Protein AF-A0A940AD43-F1 (afdb_monomer_lite)

Structure (mmCIF, N/CA/C/O backbone):
data_AF-A0A940AD43-F1
#
_entry.id   AF-A0A940AD43-F1
#
loop_
_atom_site.group_PDB
_atom_site.id
_atom_site.type_symbol
_atom_site.label_atom_id
_atom_site.label_alt_id
_atom_site.label_comp_id
_atom_site.label_asym_id
_atom_site.label_entity_id
_atom_site.label_seq_id
_atom_site.pdbx_PDB_ins_code
_atom_site.Cartn_x
_atom_site.Cartn_y
_atom_site.Cartn_z
_atom_site.occupancy
_atom_site.B_iso_or_equiv
_atom_site.auth_seq_id
_atom_site.auth_comp_id
_atom_site.auth_asym_id
_atom_site.auth_atom_id
_atom_site.pdbx_PDB_model_num
ATOM 1 N N . MET A 1 1 ? 7.528 4.571 17.368 1.00 73.56 1 MET A N 1
ATOM 2 C CA . MET A 1 1 ? 7.516 3.294 16.608 1.00 73.56 1 MET A CA 1
ATOM 3 C C . MET A 1 1 ? 6.585 3.344 15.401 1.00 73.56 1 MET A C 1
ATOM 5 O O . MET A 1 1 ? 7.136 3.341 14.318 1.00 73.56 1 MET A O 1
ATOM 9 N N . ILE A 1 2 ? 5.255 3.441 15.562 1.00 86.56 2 ILE A N 1
ATOM 10 C CA . ILE A 1 2 ? 4.246 3.510 14.475 1.00 86.56 2 ILE A CA 1
ATOM 11 C C . ILE A 1 2 ? 4.638 4.553 13.416 1.00 86.56 2 ILE A C 1
ATOM 13 O O . ILE A 1 2 ? 5.046 4.176 12.325 1.00 86.56 2 ILE A O 1
ATOM 17 N N . LYS A 1 3 ? 4.721 5.842 13.795 1.00 87.19 3 LYS A N 1
ATOM 18 C CA . LYS A 1 3 ? 5.155 6.923 12.881 1.00 87.19 3 LYS A CA 1
ATOM 19 C C . LYS A 1 3 ? 6.491 6.653 12.187 1.00 87.19 3 LYS A C 1
ATOM 21 O O . LYS A 1 3 ? 6.628 6.914 11.006 1.00 87.19 3 LYS A O 1
ATOM 26 N N . ARG A 1 4 ? 7.480 6.116 12.911 1.00 85.94 4 ARG A N 1
ATOM 27 C CA . ARG A 1 4 ? 8.811 5.838 12.345 1.00 85.94 4 ARG A CA 1
ATOM 28 C C . ARG A 1 4 ? 8.758 4.725 11.299 1.00 85.94 4 ARG A C 1
ATOM 30 O O . ARG A 1 4 ? 9.436 4.836 10.289 1.00 85.94 4 ARG A O 1
ATOM 37 N N . LYS A 1 5 ? 7.997 3.657 11.554 1.00 88.50 5 LYS A N 1
ATOM 38 C CA . LYS A 1 5 ? 7.811 2.563 10.592 1.00 88.50 5 LYS A CA 1
ATOM 39 C C . LYS A 1 5 ? 7.073 3.069 9.350 1.00 88.50 5 LYS A C 1
ATOM 41 O O . LYS A 1 5 ? 7.571 2.852 8.254 1.00 88.50 5 LYS A O 1
ATOM 46 N N . ALA A 1 6 ? 5.996 3.834 9.535 1.00 91.50 6 ALA A N 1
ATOM 47 C CA . ALA A 1 6 ? 5.274 4.472 8.437 1.00 91.50 6 ALA A CA 1
ATOM 48 C C . ALA A 1 6 ? 6.180 5.388 7.597 1.00 91.50 6 ALA A C 1
ATOM 50 O O . ALA A 1 6 ? 6.260 5.224 6.392 1.00 91.50 6 ALA A O 1
ATOM 51 N N . GLN A 1 7 ? 6.973 6.257 8.230 1.00 92.56 7 GLN A N 1
ATOM 52 C CA . GLN A 1 7 ? 7.934 7.127 7.534 1.00 92.56 7 GLN A CA 1
ATOM 53 C C . GLN A 1 7 ? 9.010 6.360 6.754 1.00 92.56 7 GLN A C 1
ATOM 55 O O . GLN A 1 7 ? 9.526 6.862 5.760 1.00 92.56 7 GLN A O 1
ATOM 60 N N . ILE A 1 8 ? 9.415 5.175 7.222 1.00 92.44 8 ILE A N 1
ATOM 61 C CA . ILE A 1 8 ? 10.354 4.327 6.477 1.00 92.44 8 ILE A CA 1
ATOM 62 C C . ILE A 1 8 ? 9.661 3.760 5.237 1.00 92.44 8 ILE A C 1
ATOM 64 O O . ILE A 1 8 ? 10.235 3.838 4.156 1.00 92.44 8 ILE A O 1
ATOM 68 N N . LEU A 1 9 ? 8.441 3.236 5.381 1.00 94.00 9 LEU A N 1
ATOM 69 C CA . LEU A 1 9 ? 7.659 2.707 4.259 1.00 94.00 9 LEU A CA 1
ATOM 70 C C . LEU A 1 9 ? 7.365 3.791 3.219 1.00 94.00 9 LEU A C 1
ATOM 72 O O . LEU A 1 9 ? 7.648 3.590 2.047 1.00 94.00 9 LEU A O 1
ATOM 76 N N . GLU A 1 10 ? 6.906 4.963 3.652 1.00 94.62 10 GLU A N 1
ATOM 77 C CA . GLU A 1 10 ? 6.679 6.130 2.796 1.00 94.62 10 GLU A CA 1
ATOM 78 C C . GLU A 1 10 ? 7.936 6.486 1.990 1.00 94.62 10 GLU A C 1
ATOM 80 O O . GLU A 1 10 ? 7.880 6.642 0.773 1.00 94.62 10 GLU A O 1
ATOM 85 N N . LYS A 1 11 ? 9.104 6.543 2.646 1.00 92.19 11 LYS A N 1
ATOM 86 C CA . LYS A 1 11 ? 10.374 6.795 1.954 1.00 92.19 11 LYS A CA 1
ATOM 87 C C . LYS A 1 11 ? 10.706 5.715 0.933 1.00 92.19 11 LYS A C 1
ATOM 89 O O . LYS A 1 11 ? 11.146 6.066 -0.153 1.00 92.19 11 LYS A O 1
ATOM 94 N N . LEU A 1 12 ? 10.513 4.438 1.263 1.00 90.44 12 LEU A N 1
ATOM 95 C CA . LEU A 1 12 ? 10.770 3.336 0.332 1.00 90.44 12 LEU A CA 1
ATOM 96 C C . LEU A 1 12 ? 9.865 3.432 -0.902 1.00 90.44 12 LEU A C 1
ATOM 98 O O . LEU A 1 12 ? 10.364 3.373 -2.024 1.00 90.44 12 LEU A O 1
ATOM 102 N N . ILE A 1 13 ? 8.567 3.663 -0.691 1.00 92.94 13 ILE A N 1
ATOM 103 C CA . ILE A 1 13 ? 7.567 3.810 -1.755 1.00 92.94 13 ILE A CA 1
ATOM 104 C C . ILE A 1 13 ? 7.919 4.984 -2.680 1.00 92.94 13 ILE A C 1
ATOM 106 O O . ILE A 1 13 ? 7.857 4.850 -3.900 1.00 92.94 13 ILE A O 1
ATOM 110 N N . CYS A 1 14 ? 8.321 6.124 -2.111 1.00 89.56 14 CYS A N 1
ATOM 111 C CA . CYS A 1 14 ? 8.630 7.332 -2.878 1.00 89.56 14 CYS A CA 1
ATOM 112 C C . CYS A 1 14 ? 10.014 7.310 -3.546 1.00 89.56 14 CYS A C 1
ATOM 114 O O . CYS A 1 14 ? 10.208 7.983 -4.555 1.00 89.56 14 CYS A O 1
ATOM 116 N N . GLN A 1 15 ? 10.999 6.599 -2.988 1.00 86.19 15 GLN A N 1
ATOM 117 C CA . GLN A 1 15 ? 12.367 6.592 -3.523 1.00 86.19 15 GLN A CA 1
ATOM 118 C C . GLN A 1 15 ? 12.578 5.572 -4.637 1.00 86.19 15 GLN A C 1
ATOM 120 O O . GLN A 1 15 ? 13.410 5.809 -5.511 1.00 86.19 15 GLN A O 1
ATOM 125 N N . TYR A 1 16 ? 11.848 4.457 -4.623 1.00 81.12 16 TYR A N 1
ATOM 126 C CA . TYR A 1 16 ? 12.078 3.375 -5.575 1.00 81.12 16 TYR A CA 1
ATOM 127 C C . TYR A 1 16 ? 11.944 3.768 -7.052 1.00 81.12 16 TYR A C 1
ATOM 129 O O . TYR A 1 16 ? 12.839 3.392 -7.802 1.00 81.12 16 TYR A O 1
ATOM 137 N N . PRO A 1 17 ? 10.939 4.551 -7.498 1.00 78.12 17 PRO A N 1
ATOM 138 C CA . PRO A 1 17 ? 10.816 4.897 -8.918 1.00 78.12 17 PRO A CA 1
ATOM 139 C C . PRO A 1 17 ? 12.062 5.591 -9.448 1.00 78.12 17 PRO A C 1
ATOM 141 O O . PRO A 1 17 ? 12.588 5.225 -10.490 1.00 78.12 17 PRO A O 1
ATOM 144 N N . LYS A 1 18 ? 12.599 6.521 -8.655 1.00 82.00 18 LYS A N 1
ATOM 145 C CA . LYS A 1 18 ? 13.831 7.219 -8.992 1.00 82.00 18 LYS A CA 1
ATOM 146 C C . LYS A 1 18 ? 15.036 6.277 -9.020 1.00 82.00 18 LYS A C 1
ATOM 148 O O . LYS A 1 18 ? 15.863 6.384 -9.911 1.00 82.00 18 LYS A O 1
ATOM 153 N N . LEU A 1 19 ? 15.141 5.359 -8.058 1.00 82.75 19 LEU A N 1
ATOM 154 C CA . LEU A 1 19 ? 16.232 4.381 -8.031 1.00 82.75 19 LEU A CA 1
ATOM 155 C C . LEU A 1 19 ? 16.176 3.424 -9.227 1.00 82.75 19 LEU A C 1
ATOM 157 O O . LEU A 1 19 ? 17.222 3.091 -9.773 1.00 82.75 19 LEU A O 1
ATOM 161 N N . LEU A 1 20 ? 14.976 3.002 -9.631 1.00 81.69 20 LEU A N 1
ATOM 162 C CA . LEU A 1 20 ? 14.765 2.159 -10.804 1.00 81.69 20 LEU A CA 1
ATOM 163 C C . LEU A 1 20 ? 15.125 2.911 -12.092 1.00 81.69 20 LEU A C 1
ATOM 165 O O . LEU A 1 20 ? 15.851 2.374 -12.921 1.00 81.69 20 LEU A O 1
ATOM 169 N N . GLU A 1 21 ? 14.682 4.163 -12.231 1.00 82.31 21 GLU A N 1
ATOM 170 C CA . GLU A 1 21 ? 15.038 5.029 -13.363 1.00 82.31 21 GLU A CA 1
ATOM 171 C C . GLU A 1 21 ? 16.553 5.264 -13.454 1.00 82.31 21 GLU A C 1
ATOM 173 O O . GLU A 1 21 ? 17.141 5.102 -14.526 1.00 82.31 21 GLU A O 1
ATOM 178 N N . ASP A 1 22 ? 17.193 5.613 -12.333 1.00 85.81 22 ASP A N 1
ATOM 179 C CA . ASP A 1 22 ? 18.638 5.845 -12.263 1.00 85.81 22 ASP A CA 1
ATOM 180 C C . ASP A 1 22 ? 19.410 4.558 -12.622 1.00 85.81 22 ASP A C 1
ATOM 182 O O . ASP A 1 22 ? 20.332 4.594 -13.438 1.00 85.81 22 ASP A O 1
ATOM 186 N N . TRP A 1 23 ? 18.991 3.406 -12.085 1.00 84.69 23 TRP A N 1
ATOM 187 C CA . TRP A 1 23 ? 19.602 2.110 -12.390 1.00 84.69 23 TRP A CA 1
ATOM 188 C C . TRP A 1 23 ? 19.440 1.714 -13.859 1.00 84.69 23 TRP A C 1
ATOM 190 O O . TRP A 1 23 ? 20.423 1.330 -14.493 1.00 84.69 23 TRP A O 1
ATOM 200 N N . ASN A 1 24 ? 18.237 1.861 -14.423 1.00 84.25 24 ASN A N 1
ATOM 201 C CA . ASN A 1 24 ? 17.981 1.583 -15.834 1.00 84.25 24 ASN A CA 1
ATOM 202 C C . ASN A 1 24 ? 18.872 2.456 -16.718 1.00 84.25 24 ASN A C 1
ATOM 204 O O . ASN A 1 24 ? 19.526 1.955 -17.629 1.00 84.25 24 ASN A O 1
ATOM 208 N N . LYS A 1 25 ? 18.959 3.756 -16.428 1.00 86.75 25 LYS A N 1
ATOM 209 C CA . LYS A 1 25 ? 19.801 4.683 -17.187 1.00 86.75 25 LYS A CA 1
ATOM 210 C C . LYS A 1 25 ? 21.275 4.274 -17.172 1.00 86.75 25 LYS A C 1
ATOM 212 O O . LYS A 1 25 ? 21.913 4.277 -18.228 1.00 86.75 25 LYS A O 1
ATOM 217 N N . ASP A 1 26 ? 21.805 3.925 -16.003 1.00 88.88 26 ASP A N 1
ATOM 218 C CA . ASP A 1 26 ? 23.193 3.487 -15.860 1.00 88.88 26 ASP A CA 1
ATOM 219 C C . ASP A 1 26 ? 23.439 2.160 -16.592 1.00 88.88 26 ASP A C 1
ATOM 221 O O . ASP A 1 26 ? 24.446 2.017 -17.290 1.00 88.88 26 ASP A O 1
ATOM 225 N N . LEU A 1 27 ? 22.495 1.219 -16.507 1.00 88.44 27 LEU A N 1
ATOM 226 C CA . LEU A 1 27 ? 22.554 -0.062 -17.207 1.00 88.44 27 LEU A CA 1
ATOM 227 C C . LEU A 1 27 ? 22.532 0.123 -18.730 1.00 88.44 27 LEU A C 1
ATOM 229 O O . LEU A 1 27 ? 23.407 -0.392 -19.420 1.00 88.44 27 LEU A O 1
ATOM 233 N N . PHE A 1 28 ? 21.600 0.914 -19.269 1.00 89.25 28 PHE A N 1
ATOM 234 C CA . PHE A 1 28 ? 21.537 1.206 -20.705 1.00 89.25 28 PHE A CA 1
ATOM 235 C C . PHE A 1 28 ? 22.819 1.877 -21.214 1.00 89.25 28 PHE A C 1
ATOM 237 O O . PHE A 1 28 ? 23.289 1.559 -22.309 1.00 89.25 28 PHE A O 1
ATOM 244 N N . ALA A 1 29 ? 23.421 2.773 -20.425 1.00 91.31 29 ALA A N 1
ATOM 245 C CA . ALA A 1 29 ? 24.701 3.386 -20.773 1.00 91.31 29 ALA A CA 1
ATOM 246 C C . ALA A 1 29 ? 25.846 2.359 -20.815 1.00 91.31 29 ALA A C 1
ATOM 248 O O . ALA A 1 29 ? 26.682 2.412 -21.720 1.00 91.31 29 ALA A O 1
ATOM 249 N N . GLN A 1 30 ? 25.876 1.411 -19.874 1.00 92.19 30 GLN A N 1
ATOM 250 C CA . GLN A 1 30 ? 26.858 0.322 -19.854 1.00 92.19 30 GLN A CA 1
ATOM 251 C C . GLN A 1 30 ? 26.687 -0.611 -21.056 1.00 92.19 30 GLN A C 1
ATOM 253 O O . GLN A 1 30 ? 27.639 -0.792 -21.812 1.00 92.19 30 GLN A O 1
ATOM 258 N N . LEU A 1 31 ? 25.470 -1.109 -21.297 1.00 91.62 31 LEU A N 1
ATOM 259 C CA . LEU A 1 31 ? 25.174 -2.006 -22.420 1.00 91.62 31 LEU A CA 1
ATOM 260 C C . LEU A 1 31 ? 25.505 -1.364 -23.771 1.00 91.62 31 LEU A C 1
ATOM 262 O O . LEU A 1 31 ? 26.013 -2.031 -24.670 1.00 91.62 31 LEU A O 1
ATOM 266 N N . LYS A 1 32 ? 25.269 -0.054 -23.913 1.00 92.00 32 LYS A N 1
ATOM 267 C CA . LYS A 1 32 ? 25.644 0.687 -25.120 1.00 92.00 32 LYS A CA 1
ATOM 268 C C . LYS A 1 32 ? 27.160 0.764 -25.302 1.00 92.00 32 LYS A C 1
ATOM 270 O O . LYS A 1 32 ? 27.651 0.564 -26.407 1.00 92.00 32 LYS A O 1
ATOM 275 N N . ASN A 1 33 ? 27.905 1.045 -24.235 1.00 93.06 33 ASN A N 1
ATOM 276 C CA . ASN A 1 33 ? 29.366 1.088 -24.301 1.00 93.06 33 ASN A CA 1
ATOM 277 C C . ASN A 1 33 ? 29.964 -0.283 -24.642 1.00 93.06 33 ASN A C 1
ATOM 279 O O . ASN A 1 33 ? 30.914 -0.345 -25.418 1.00 93.06 33 ASN A O 1
ATOM 283 N N . GLU A 1 34 ? 29.401 -1.367 -24.106 1.00 92.06 34 GLU A N 1
ATOM 284 C CA . GLU A 1 34 ? 29.791 -2.732 -24.473 1.00 92.06 34 GLU A CA 1
ATOM 285 C C . GLU A 1 34 ? 29.530 -3.010 -25.955 1.00 92.06 34 GLU A C 1
ATOM 287 O O . GLU A 1 34 ? 30.429 -3.470 -26.654 1.00 92.06 34 GLU A O 1
ATOM 292 N N . ALA A 1 35 ? 28.344 -2.658 -26.464 1.00 92.69 35 ALA A N 1
ATOM 293 C CA . ALA A 1 35 ? 28.012 -2.838 -27.876 1.00 92.69 35 ALA A CA 1
ATOM 294 C C . ALA A 1 35 ? 28.976 -2.076 -28.805 1.00 92.69 35 ALA A C 1
ATOM 296 O O . ALA A 1 35 ? 29.456 -2.646 -29.782 1.00 92.69 35 ALA A O 1
ATOM 297 N N . ILE A 1 36 ? 29.333 -0.828 -28.469 1.00 93.31 36 ILE A N 1
ATOM 298 C CA . ILE A 1 36 ? 30.323 -0.031 -29.219 1.00 93.31 36 ILE A CA 1
ATOM 299 C C . ILE A 1 36 ? 31.691 -0.728 -29.248 1.00 93.31 36 ILE A C 1
ATOM 301 O O . ILE A 1 36 ? 32.368 -0.734 -30.279 1.00 93.31 36 ILE A O 1
ATOM 305 N N . GLN A 1 37 ? 32.120 -1.292 -28.115 1.00 92.88 37 GLN A N 1
ATOM 306 C CA . GLN A 1 37 ? 33.407 -1.983 -28.007 1.00 92.88 37 GLN A CA 1
ATOM 307 C C . GLN A 1 37 ? 33.424 -3.287 -28.809 1.00 92.88 37 GLN A C 1
ATOM 309 O O . GLN A 1 37 ? 34.396 -3.555 -29.514 1.00 92.88 37 GLN A O 1
ATOM 314 N N . GLU A 1 38 ? 32.356 -4.079 -28.728 1.00 92.12 38 GLU A N 1
ATOM 315 C CA . GLU A 1 38 ? 32.243 -5.366 -29.419 1.00 92.12 38 GLU A CA 1
ATOM 316 C C . GLU A 1 38 ? 32.105 -5.192 -30.939 1.00 92.12 38 GLU A C 1
ATOM 318 O O . GLU A 1 38 ? 32.697 -5.946 -31.710 1.00 92.12 38 GLU A O 1
ATOM 323 N N . ALA A 1 39 ? 31.400 -4.152 -31.384 1.00 91.88 39 ALA A N 1
ATOM 324 C CA . ALA A 1 39 ? 31.130 -3.916 -32.795 1.00 91.88 39 ALA A CA 1
ATOM 325 C C . ALA A 1 39 ? 32.333 -3.401 -33.604 1.00 91.88 39 ALA A C 1
ATOM 327 O O . ALA A 1 39 ? 32.258 -3.304 -34.828 1.00 91.88 39 ALA A O 1
ATOM 328 N N . CYS A 1 40 ? 33.450 -3.054 -32.951 1.00 89.06 40 CYS A N 1
ATOM 329 C CA . CYS A 1 40 ? 34.694 -2.615 -33.601 1.00 89.06 40 CYS A CA 1
ATOM 330 C C . CYS A 1 40 ? 34.514 -1.480 -34.639 1.00 89.06 40 CYS A C 1
ATOM 332 O O . CYS A 1 40 ? 35.292 -1.371 -35.587 1.00 89.06 40 CYS A O 1
ATOM 334 N N . GLY A 1 41 ? 33.508 -0.617 -34.451 1.00 87.50 41 GLY A N 1
ATOM 335 C CA . GLY A 1 41 ? 33.192 0.506 -35.341 1.00 87.50 41 GLY A CA 1
ATOM 336 C C . GLY A 1 41 ? 32.142 0.223 -36.425 1.00 87.50 41 GLY A C 1
ATOM 337 O O . GLY A 1 41 ? 31.812 1.144 -37.176 1.00 87.50 41 GLY A O 1
ATOM 338 N N . ASP A 1 42 ? 31.598 -0.995 -36.503 1.00 94.56 42 ASP A N 1
ATOM 339 C CA . ASP A 1 42 ? 30.455 -1.323 -37.359 1.00 94.56 42 ASP A CA 1
ATOM 340 C C . ASP A 1 42 ? 29.132 -0.974 -36.656 1.00 94.56 42 ASP A C 1
ATOM 342 O O . ASP A 1 42 ? 28.762 -1.563 -35.643 1.00 94.56 42 ASP A O 1
ATOM 346 N N . LYS A 1 43 ? 28.399 -0.001 -37.198 1.00 91.62 43 LYS A N 1
ATOM 347 C CA . LYS A 1 43 ? 27.155 0.479 -36.580 1.00 91.62 43 LYS A CA 1
ATOM 348 C C . LYS A 1 43 ? 26.010 -0.528 -36.635 1.00 91.62 43 LYS A C 1
ATOM 350 O O . LYS A 1 43 ? 25.197 -0.550 -35.719 1.00 91.62 43 LYS A O 1
ATOM 355 N N . GLU A 1 44 ? 25.924 -1.336 -37.687 1.00 92.25 44 GLU A N 1
ATOM 356 C CA . GLU A 1 44 ? 24.835 -2.310 -37.830 1.00 92.25 44 GLU A CA 1
ATOM 357 C C . GLU A 1 44 ? 25.023 -3.454 -36.825 1.00 92.25 44 GLU A C 1
ATOM 359 O O . GLU A 1 44 ? 24.074 -3.911 -36.183 1.00 92.25 44 GLU A O 1
ATOM 364 N N . VAL A 1 45 ? 26.281 -3.843 -36.603 1.00 91.38 45 VAL A N 1
ATOM 365 C CA . VAL A 1 45 ? 26.657 -4.807 -35.565 1.00 91.38 45 VAL A CA 1
ATOM 366 C C . VAL A 1 45 ? 26.436 -4.230 -34.160 1.00 91.38 45 VAL A C 1
ATOM 368 O O . VAL A 1 45 ? 25.888 -4.931 -33.310 1.00 91.38 45 VAL A O 1
ATOM 371 N N . GLU A 1 46 ? 26.781 -2.958 -33.911 1.00 93.56 46 GLU A N 1
ATOM 372 C CA . GLU A 1 46 ? 26.508 -2.264 -32.635 1.00 93.56 46 GLU A CA 1
ATOM 373 C C . GLU A 1 46 ? 25.014 -2.307 -32.285 1.00 93.56 46 GLU A C 1
ATOM 375 O O . GLU A 1 46 ? 24.642 -2.720 -31.184 1.00 93.56 46 GLU A O 1
ATOM 380 N N . GLU A 1 47 ? 24.154 -1.912 -33.227 1.00 90.81 47 GLU A N 1
ATOM 381 C CA . GLU A 1 47 ? 22.702 -1.882 -33.036 1.00 90.81 47 GLU A CA 1
ATOM 382 C C . GLU A 1 47 ? 22.134 -3.281 -32.762 1.00 90.81 47 GLU A C 1
ATOM 384 O O . GLU A 1 47 ? 21.294 -3.444 -31.870 1.00 90.81 47 GLU A O 1
ATOM 389 N N . SER A 1 48 ? 22.628 -4.303 -33.469 1.00 92.38 48 SER A N 1
ATOM 390 C CA . SER A 1 48 ? 22.212 -5.692 -33.257 1.00 92.38 48 SER A CA 1
ATOM 391 C C . SER A 1 48 ? 22.600 -6.205 -31.867 1.00 92.38 48 SER A C 1
ATOM 393 O O . SER A 1 48 ? 21.751 -6.756 -31.165 1.00 92.38 48 SER A O 1
ATOM 395 N N . ILE A 1 49 ? 23.852 -5.993 -31.442 1.00 89.81 49 ILE A N 1
ATOM 396 C CA . ILE A 1 49 ? 24.347 -6.428 -30.124 1.00 89.81 49 ILE A CA 1
ATOM 397 C C . ILE A 1 49 ? 23.580 -5.718 -29.007 1.00 89.81 49 ILE A C 1
ATOM 399 O O . ILE A 1 49 ? 23.134 -6.353 -28.050 1.00 89.81 49 ILE A O 1
ATOM 403 N N . PHE A 1 50 ? 23.383 -4.404 -29.127 1.00 90.69 50 PHE A N 1
ATOM 404 C CA . PHE A 1 50 ? 22.636 -3.638 -28.135 1.00 90.69 50 PHE A CA 1
ATOM 405 C C . PHE A 1 50 ? 21.174 -4.098 -28.033 1.00 90.69 50 PHE A C 1
ATOM 407 O O . PHE A 1 50 ? 20.657 -4.273 -26.926 1.00 90.69 50 PHE A O 1
ATOM 414 N N . SER A 1 51 ? 20.507 -4.349 -29.166 1.00 88.38 51 SER A N 1
ATOM 415 C CA . SER A 1 51 ? 19.136 -4.878 -29.182 1.00 88.38 51 SER A CA 1
ATOM 416 C C . SER A 1 51 ? 19.046 -6.260 -28.530 1.00 88.38 51 SER A C 1
ATOM 418 O O . SER A 1 51 ? 18.121 -6.529 -27.765 1.00 88.38 51 SER A O 1
ATOM 420 N N . GLU A 1 52 ? 20.015 -7.137 -28.785 1.00 88.19 52 GLU A N 1
ATOM 421 C CA . GLU A 1 52 ? 20.059 -8.466 -28.179 1.00 88.19 52 GLU A CA 1
ATOM 422 C C . GLU A 1 52 ? 20.283 -8.406 -26.662 1.00 88.19 52 GLU A C 1
ATOM 424 O O . GLU A 1 52 ? 19.551 -9.053 -25.914 1.00 88.19 52 GLU A O 1
ATOM 429 N N . LYS A 1 53 ? 21.212 -7.565 -26.192 1.00 86.75 53 LYS A N 1
ATOM 430 C CA . LYS A 1 53 ? 21.484 -7.379 -24.755 1.00 86.75 53 LYS A CA 1
ATOM 431 C C . LYS A 1 53 ? 20.311 -6.753 -23.993 1.00 86.75 53 LYS A C 1
ATOM 433 O O . LYS A 1 53 ? 20.134 -7.020 -22.809 1.00 86.75 53 LYS A O 1
ATOM 438 N N . THR A 1 54 ? 19.512 -5.915 -24.650 1.00 86.56 54 THR A N 1
ATOM 439 C CA . THR A 1 54 ? 18.361 -5.239 -24.023 1.00 86.56 54 THR A CA 1
ATOM 440 C C . THR A 1 54 ? 17.080 -6.069 -24.064 1.00 86.56 54 THR A C 1
ATOM 442 O O . THR A 1 54 ? 16.218 -5.876 -23.213 1.00 86.56 54 THR A O 1
ATOM 445 N N . LYS A 1 55 ? 16.967 -7.048 -24.973 1.00 80.94 55 LYS A N 1
ATOM 446 C CA . LYS A 1 55 ? 15.814 -7.967 -25.059 1.00 80.94 55 LYS A CA 1
ATOM 447 C C . LYS A 1 55 ? 15.566 -8.792 -23.797 1.00 80.94 55 LYS A C 1
ATOM 449 O O . LYS A 1 55 ? 14.453 -9.269 -23.611 1.00 80.94 55 LYS A O 1
ATOM 454 N N . THR A 1 56 ? 16.595 -9.022 -22.986 1.00 70.25 56 THR A N 1
ATOM 455 C CA . THR A 1 56 ? 16.493 -9.809 -21.748 1.00 70.25 56 THR A CA 1
ATOM 456 C C . THR A 1 56 ? 16.167 -8.965 -20.520 1.00 70.25 56 THR A C 1
ATOM 458 O O . THR A 1 56 ? 16.090 -9.518 -19.428 1.00 70.25 56 THR A O 1
ATOM 461 N N . LEU A 1 57 ? 16.044 -7.642 -20.665 1.00 78.06 57 LEU A N 1
ATOM 462 C CA . LEU A 1 57 ? 15.619 -6.774 -19.574 1.00 78.06 57 LEU A CA 1
ATOM 463 C C . LEU A 1 57 ? 14.106 -6.907 -19.398 1.00 78.06 57 LEU A C 1
ATOM 465 O O . LEU A 1 57 ? 13.365 -6.866 -20.380 1.00 78.06 57 LEU A O 1
ATOM 469 N N . ASP A 1 58 ? 13.670 -7.077 -18.151 1.00 70.19 58 ASP A N 1
ATOM 470 C CA . ASP A 1 58 ? 12.248 -7.072 -17.810 1.00 70.19 58 ASP A CA 1
ATOM 471 C C . ASP A 1 58 ? 11.607 -5.738 -18.222 1.00 70.19 58 ASP A C 1
ATOM 473 O O . ASP A 1 58 ? 12.260 -4.687 -18.192 1.00 70.19 58 ASP A O 1
ATOM 477 N N . ASP A 1 59 ? 10.321 -5.775 -18.583 1.00 79.50 59 ASP A N 1
ATOM 478 C CA . ASP A 1 59 ? 9.559 -4.557 -18.854 1.00 79.50 59 ASP A CA 1
ATOM 479 C C . ASP A 1 59 ? 9.553 -3.672 -17.596 1.00 79.50 59 ASP A C 1
ATOM 481 O O . ASP A 1 59 ? 9.303 -4.128 -16.474 1.00 79.50 59 ASP A O 1
ATOM 485 N N . GLU A 1 60 ? 9.838 -2.382 -17.773 1.00 77.69 60 GLU A N 1
ATOM 486 C CA . GLU A 1 60 ? 9.821 -1.403 -16.692 1.00 77.69 60 GLU A CA 1
ATOM 487 C C . GLU A 1 60 ? 8.451 -1.366 -15.997 1.00 77.69 60 GLU A C 1
ATOM 489 O O . GLU A 1 60 ? 8.375 -1.170 -14.779 1.00 77.69 60 GLU A O 1
ATOM 494 N N . GLU A 1 61 ? 7.367 -1.582 -16.748 1.00 82.00 61 GLU A N 1
ATOM 495 C CA . GLU A 1 61 ? 6.013 -1.643 -16.201 1.00 82.00 61 GLU A CA 1
ATOM 496 C C . GLU A 1 61 ? 5.808 -2.875 -15.305 1.00 82.00 61 GLU A C 1
ATOM 498 O O . GLU A 1 61 ? 5.241 -2.751 -14.215 1.00 82.00 61 GLU A O 1
ATOM 503 N N . ASP A 1 62 ? 6.351 -4.032 -15.692 1.00 84.00 62 ASP A N 1
ATOM 504 C CA . ASP A 1 62 ? 6.285 -5.263 -14.899 1.00 84.00 62 ASP A CA 1
ATOM 505 C C . ASP A 1 62 ? 7.092 -5.141 -13.600 1.00 84.00 62 A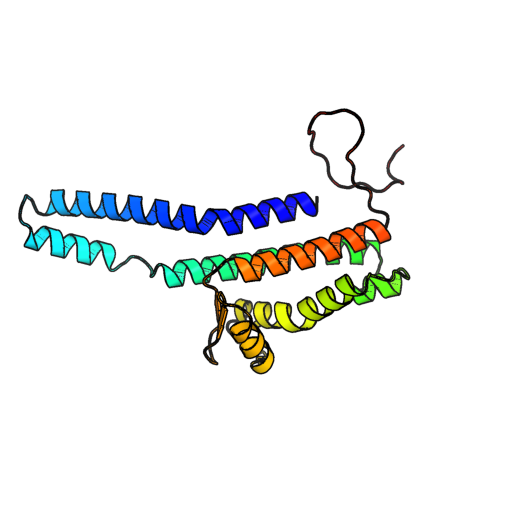SP A C 1
ATOM 507 O O . ASP A 1 62 ? 6.608 -5.512 -12.524 1.00 84.00 62 ASP A O 1
ATOM 511 N N . LEU A 1 63 ? 8.289 -4.547 -13.658 1.00 84.31 63 LEU A N 1
ATOM 512 C CA . LEU A 1 63 ? 9.105 -4.286 -12.467 1.00 84.31 63 LEU A CA 1
ATOM 513 C C . LEU A 1 63 ? 8.407 -3.326 -11.497 1.00 84.31 63 LEU A C 1
ATOM 515 O O . LEU A 1 63 ? 8.365 -3.586 -10.288 1.00 84.31 63 LEU A O 1
ATOM 519 N N . LYS A 1 64 ? 7.810 -2.241 -12.011 1.00 86.88 64 LYS A N 1
ATOM 520 C CA . LYS A 1 64 ? 7.000 -1.315 -11.200 1.00 86.88 64 LYS A CA 1
ATOM 521 C C . LYS A 1 64 ? 5.817 -2.034 -10.567 1.00 86.88 64 LYS A C 1
ATOM 523 O O . LYS A 1 64 ? 5.587 -1.869 -9.368 1.00 86.88 64 LYS A O 1
ATOM 528 N N . ASN A 1 65 ? 5.117 -2.865 -11.336 1.00 90.12 65 ASN A N 1
ATOM 529 C CA . ASN A 1 65 ? 3.990 -3.644 -10.847 1.00 90.12 65 ASN A CA 1
ATOM 530 C C . ASN A 1 65 ? 4.384 -4.563 -9.683 1.00 90.12 65 ASN A C 1
ATOM 532 O O . ASN A 1 65 ? 3.782 -4.495 -8.610 1.00 90.12 65 ASN A O 1
ATOM 536 N N . ILE A 1 66 ? 5.442 -5.362 -9.847 1.00 89.12 66 ILE A N 1
ATOM 537 C CA . ILE A 1 66 ? 5.950 -6.257 -8.796 1.00 89.12 66 ILE A CA 1
ATOM 538 C C . ILE A 1 66 ? 6.348 -5.464 -7.548 1.00 89.12 66 ILE A C 1
ATOM 540 O O . ILE A 1 66 ? 6.012 -5.851 -6.420 1.00 89.12 66 ILE A O 1
ATOM 544 N N . PHE A 1 67 ? 7.046 -4.341 -7.727 1.00 90.81 67 PHE A N 1
ATOM 545 C CA . PHE A 1 67 ? 7.466 -3.502 -6.612 1.00 90.81 67 PHE A CA 1
ATOM 546 C C . PHE A 1 67 ? 6.274 -2.941 -5.835 1.00 90.81 67 PHE A C 1
ATOM 548 O O . PHE A 1 67 ? 6.214 -3.084 -4.612 1.00 90.81 67 PHE A O 1
ATOM 555 N N . TYR A 1 68 ? 5.313 -2.318 -6.516 1.00 92.75 68 TYR A N 1
ATOM 556 C CA . TYR A 1 68 ? 4.185 -1.684 -5.845 1.00 92.75 68 TYR A CA 1
ATOM 557 C C . TYR A 1 68 ? 3.227 -2.700 -5.226 1.00 92.75 68 TYR A C 1
ATOM 559 O O . TYR A 1 68 ? 2.747 -2.476 -4.114 1.00 92.75 68 TYR A O 1
ATOM 567 N N . GLN A 1 69 ? 3.023 -3.859 -5.853 1.00 93.50 69 GLN A N 1
ATOM 568 C CA . GLN A 1 69 ? 2.334 -4.973 -5.203 1.00 93.50 69 GLN A CA 1
ATOM 569 C C . GLN A 1 69 ? 3.046 -5.392 -3.912 1.00 93.50 69 GLN A C 1
ATOM 571 O O . GLN A 1 69 ? 2.410 -5.505 -2.864 1.00 93.50 69 GLN A O 1
ATOM 576 N N . SER A 1 70 ? 4.373 -5.529 -3.942 1.00 93.50 70 SER A N 1
ATOM 577 C CA . SER A 1 70 ? 5.163 -5.846 -2.745 1.00 93.50 70 SER A CA 1
ATOM 578 C C . SER A 1 70 ? 5.039 -4.765 -1.665 1.00 93.50 70 SER A C 1
ATOM 580 O O . SER A 1 70 ? 4.900 -5.082 -0.483 1.00 93.50 70 SER A O 1
ATOM 582 N N . MET A 1 71 ? 5.035 -3.486 -2.052 1.00 95.19 71 MET A N 1
ATOM 583 C CA . MET A 1 71 ? 4.847 -2.369 -1.122 1.00 95.19 71 MET A CA 1
ATOM 584 C C . MET A 1 71 ? 3.456 -2.366 -0.490 1.00 95.19 71 MET A C 1
ATOM 586 O O . MET A 1 71 ? 3.356 -2.162 0.719 1.00 95.19 71 MET A O 1
ATOM 590 N N . LEU A 1 72 ? 2.400 -2.646 -1.259 1.00 96.00 72 LEU A N 1
ATOM 591 C CA . LEU A 1 72 ? 1.050 -2.813 -0.720 1.00 96.00 72 LEU A CA 1
ATOM 592 C C . LEU A 1 72 ? 1.032 -3.902 0.359 1.00 96.00 72 LEU A C 1
ATOM 594 O O . LEU A 1 72 ? 0.538 -3.667 1.461 1.00 96.00 72 LEU A O 1
ATOM 598 N N . LEU A 1 73 ? 1.613 -5.072 0.071 1.00 95.69 73 LEU A N 1
ATOM 599 C CA . LEU A 1 73 ? 1.675 -6.175 1.034 1.00 95.69 73 LEU A CA 1
ATOM 600 C C . LEU A 1 73 ? 2.453 -5.794 2.296 1.00 95.69 73 LEU A C 1
ATOM 602 O O . LEU A 1 73 ? 2.038 -6.141 3.399 1.00 95.69 73 LEU A O 1
ATOM 606 N N . MET A 1 74 ? 3.557 -5.057 2.157 1.00 95.94 74 MET A N 1
ATOM 607 C CA . MET A 1 74 ? 4.339 -4.580 3.298 1.00 95.94 74 MET A CA 1
ATOM 608 C C . MET A 1 74 ? 3.583 -3.566 4.160 1.00 95.94 74 MET A C 1
ATOM 610 O O . MET A 1 74 ? 3.707 -3.614 5.384 1.00 95.94 74 MET A O 1
ATOM 614 N N . VAL A 1 75 ? 2.823 -2.658 3.543 1.00 97.12 75 VAL A N 1
ATOM 615 C CA . VAL A 1 75 ? 1.979 -1.677 4.243 1.00 97.12 75 VAL A CA 1
ATOM 616 C C . VAL A 1 75 ? 0.894 -2.396 5.045 1.00 97.12 75 VAL A C 1
ATOM 618 O O . VAL A 1 75 ? 0.852 -2.247 6.268 1.00 97.12 75 VAL A O 1
ATOM 621 N N . VAL A 1 76 ? 0.149 -3.304 4.409 1.00 96.50 76 VAL A N 1
ATOM 622 C CA . VAL A 1 76 ? -0.890 -4.090 5.094 1.00 96.50 76 VAL A CA 1
ATOM 623 C C . VAL A 1 76 ? -0.293 -4.953 6.211 1.00 96.50 76 VAL A C 1
ATOM 625 O O . VAL A 1 76 ? -0.791 -4.950 7.335 1.00 96.50 76 VAL A O 1
ATOM 628 N N . ALA A 1 77 ? 0.827 -5.637 5.961 1.00 95.44 77 ALA A N 1
ATOM 629 C CA . ALA A 1 77 ? 1.496 -6.447 6.981 1.00 95.44 77 ALA A CA 1
ATOM 630 C C . ALA A 1 77 ? 2.002 -5.602 8.164 1.00 95.44 77 ALA A C 1
ATOM 632 O O . ALA A 1 77 ? 2.002 -6.061 9.312 1.00 95.44 77 ALA A O 1
ATOM 633 N N . TYR A 1 78 ? 2.436 -4.360 7.913 1.00 95.31 78 TYR A N 1
ATOM 634 C CA . TYR A 1 78 ? 2.781 -3.408 8.966 1.00 95.31 78 TYR A CA 1
ATOM 635 C C . TYR A 1 78 ? 1.569 -3.104 9.849 1.00 95.31 78 TYR A C 1
ATOM 637 O O . TYR A 1 78 ? 1.700 -3.156 11.077 1.00 95.31 78 TYR A O 1
ATOM 645 N N . TYR A 1 79 ? 0.416 -2.820 9.246 1.00 96.69 79 TYR A N 1
ATOM 646 C CA . TYR A 1 79 ? -0.818 -2.553 9.969 1.00 96.69 79 TYR A CA 1
ATOM 647 C C . TYR A 1 79 ? -1.277 -3.763 10.781 1.00 96.69 79 TYR A C 1
ATOM 649 O O . TYR A 1 79 ? -1.398 -3.653 12.004 1.00 96.69 79 TYR A O 1
ATOM 657 N N . GLU A 1 80 ? -1.404 -4.929 10.141 1.00 95.62 80 GLU A N 1
ATOM 658 C CA . GLU A 1 80 ? -1.770 -6.202 10.777 1.00 95.62 80 GLU A CA 1
ATOM 659 C C . GLU A 1 80 ? -0.867 -6.488 11.988 1.00 95.62 80 GLU A C 1
ATOM 661 O O . GLU A 1 80 ? -1.352 -6.715 13.094 1.00 95.62 80 GLU A O 1
ATOM 666 N N . SER A 1 81 ? 0.454 -6.342 11.836 1.00 94.75 81 SER A N 1
ATOM 667 C CA . SER A 1 81 ? 1.412 -6.577 12.925 1.00 94.75 81 SER A CA 1
ATOM 668 C C . SER A 1 81 ? 1.188 -5.674 14.145 1.00 94.75 81 SER A C 1
ATOM 670 O O . SER A 1 81 ? 1.399 -6.095 15.288 1.00 94.75 81 SER A O 1
ATOM 672 N N . VAL A 1 82 ? 0.808 -4.408 13.937 1.00 94.88 82 VAL A N 1
ATOM 673 C CA . VAL A 1 82 ? 0.523 -3.482 15.045 1.00 94.88 82 VAL A CA 1
ATOM 674 C C . VAL A 1 82 ? -0.842 -3.790 15.665 1.00 94.88 82 VAL A C 1
ATOM 676 O O . VAL A 1 82 ? -0.961 -3.765 16.892 1.00 94.88 82 VAL A O 1
ATOM 679 N N . VAL A 1 83 ? -1.844 -4.140 14.855 1.00 96.12 83 VAL A N 1
ATOM 680 C CA . VAL A 1 83 ? -3.166 -4.565 15.339 1.00 96.12 83 VAL A CA 1
ATOM 681 C C . VAL A 1 83 ? -3.057 -5.828 16.188 1.00 96.12 83 VAL A C 1
ATOM 683 O O . VAL A 1 83 ? -3.578 -5.838 17.302 1.00 96.12 83 VAL A O 1
ATOM 686 N N . THR A 1 84 ? -2.317 -6.848 15.750 1.00 95.25 84 THR A N 1
ATOM 687 C CA . THR A 1 84 ? -2.053 -8.071 16.527 1.00 95.25 84 THR A CA 1
ATOM 688 C C . THR A 1 84 ? -1.402 -7.750 17.876 1.00 95.25 84 THR A C 1
ATOM 690 O O . THR A 1 84 ? -1.797 -8.292 18.911 1.00 95.25 84 THR A O 1
ATOM 693 N N . LEU A 1 85 ? -0.447 -6.811 17.913 1.00 92.56 85 LEU A N 1
ATOM 694 C CA . LEU A 1 85 ? 0.162 -6.360 19.170 1.00 92.56 85 LEU A CA 1
ATOM 695 C C . LEU A 1 85 ? -0.878 -5.730 20.112 1.00 92.56 85 LEU A C 1
ATOM 697 O O . LEU A 1 85 ? -0.912 -6.056 21.302 1.00 92.56 85 LEU A O 1
ATOM 701 N N . PHE A 1 86 ? -1.728 -4.841 19.594 1.00 93.81 86 PHE A N 1
ATOM 702 C CA . PHE A 1 86 ? -2.799 -4.224 20.377 1.00 93.81 86 PHE A CA 1
ATOM 703 C C . PHE A 1 86 ? -3.829 -5.248 20.851 1.00 93.81 86 PHE A C 1
ATOM 705 O O . PHE A 1 86 ? -4.195 -5.227 22.025 1.00 93.81 86 PHE A O 1
ATOM 712 N N . ALA A 1 87 ? -4.241 -6.176 19.990 1.00 93.50 87 ALA A N 1
ATOM 713 C CA . ALA A 1 87 ? -5.190 -7.237 20.304 1.00 93.50 87 ALA A CA 1
ATOM 714 C C . ALA A 1 87 ? -4.684 -8.152 21.420 1.00 93.50 87 ALA A C 1
ATOM 716 O O . ALA A 1 87 ? -5.406 -8.404 22.389 1.00 93.50 87 ALA A O 1
ATOM 717 N N . LYS A 1 88 ? -3.413 -8.566 21.356 1.00 91.62 88 LYS A N 1
ATOM 718 C CA . LYS A 1 88 ? -2.776 -9.369 22.406 1.00 91.62 88 LYS A CA 1
ATOM 719 C C . LYS A 1 88 ? -2.799 -8.656 23.756 1.00 91.62 88 LYS A C 1
ATOM 721 O O . LYS A 1 88 ? -3.149 -9.259 24.766 1.00 91.62 88 LYS A O 1
ATOM 726 N N . HIS A 1 89 ? -2.463 -7.367 23.787 1.00 86.31 89 HIS A N 1
ATOM 727 C CA . HIS A 1 89 ? -2.526 -6.577 25.022 1.00 86.31 89 HIS A CA 1
ATOM 728 C C . HIS A 1 89 ? -3.964 -6.318 25.481 1.00 86.31 89 HIS A C 1
ATOM 730 O O . HIS A 1 89 ? -4.237 -6.193 26.678 1.00 86.31 89 HIS A O 1
ATOM 736 N N . ALA A 1 90 ? -4.899 -6.237 24.538 1.00 90.44 90 ALA A N 1
ATOM 737 C CA . ALA A 1 90 ? -6.300 -6.039 24.837 1.00 90.44 90 ALA A CA 1
ATOM 738 C C . ALA A 1 90 ? -7.021 -7.320 25.279 1.00 90.44 90 ALA A C 1
ATOM 740 O O . ALA A 1 90 ? -8.086 -7.219 25.895 1.00 90.44 90 ALA A O 1
ATOM 741 N N . ASN A 1 91 ? -6.418 -8.486 25.024 1.00 92.50 91 ASN A N 1
ATOM 742 C CA . ASN A 1 91 ? -7.046 -9.800 25.103 1.00 92.50 91 ASN A CA 1
ATOM 743 C C . ASN A 1 91 ? -8.349 -9.839 24.280 1.00 92.50 91 ASN A C 1
ATOM 745 O O . ASN A 1 91 ? -9.432 -10.129 24.800 1.00 92.50 91 ASN A O 1
ATOM 749 N N . SER A 1 92 ? -8.241 -9.443 23.010 1.00 95.25 92 SER A N 1
ATOM 750 C CA . SER A 1 92 ? -9.326 -9.382 22.024 1.00 95.25 92 SER A CA 1
ATOM 751 C C . SER A 1 92 ? -8.931 -10.088 20.724 1.00 95.25 92 SER A C 1
ATOM 753 O O . SER A 1 92 ? -7.783 -10.489 20.557 1.00 95.25 92 SER A O 1
ATOM 755 N N . GLY A 1 93 ? -9.875 -10.197 19.783 1.00 93.00 93 GLY A N 1
ATOM 756 C CA . GLY A 1 93 ? -9.560 -10.597 18.408 1.00 93.00 93 GLY A CA 1
ATOM 757 C C . GLY A 1 93 ? -8.664 -9.578 17.693 1.00 93.00 93 GLY A C 1
ATOM 758 O O . GLY A 1 93 ? -8.640 -8.401 18.066 1.00 93.00 93 GLY A O 1
ATOM 759 N N . GLU A 1 94 ? -7.952 -10.038 16.661 1.00 93.56 94 GLU A N 1
ATOM 760 C CA . GLU A 1 94 ? -6.955 -9.280 15.880 1.00 93.56 94 GLU A CA 1
ATOM 761 C C . GLU A 1 94 ? -7.582 -8.370 14.812 1.00 93.56 94 GLU A C 1
ATOM 763 O O . GLU A 1 94 ? -7.124 -8.293 13.680 1.00 93.56 94 GLU A O 1
ATOM 768 N N . ILE A 1 95 ? -8.653 -7.668 15.180 1.00 94.00 95 ILE A N 1
ATOM 769 C CA . ILE A 1 95 ? -9.311 -6.662 14.340 1.00 94.00 95 ILE A CA 1
ATOM 770 C C . ILE A 1 95 ? -9.627 -5.428 15.187 1.00 94.00 95 ILE A C 1
ATOM 772 O O . ILE A 1 95 ? -9.984 -5.552 16.364 1.00 94.00 95 ILE A O 1
ATOM 776 N N . ILE A 1 96 ? -9.540 -4.231 14.595 1.00 96.56 96 ILE A N 1
ATOM 777 C CA . ILE A 1 96 ? -9.751 -2.956 15.306 1.00 96.56 96 ILE A CA 1
ATOM 778 C C . ILE A 1 96 ? -11.098 -2.936 16.030 1.00 96.56 96 ILE A C 1
ATOM 780 O O . ILE A 1 96 ? -11.151 -2.643 17.223 1.00 96.56 96 ILE A O 1
ATOM 784 N N . LYS A 1 97 ? -12.178 -3.329 15.342 1.00 95.50 97 LYS A N 1
ATOM 785 C CA . LYS A 1 97 ? -13.540 -3.352 15.900 1.00 95.50 97 LYS A CA 1
ATOM 786 C C . LYS A 1 97 ? -13.632 -4.209 17.173 1.00 95.50 97 LYS A C 1
ATOM 788 O O . LYS A 1 97 ? -14.237 -3.787 18.155 1.00 95.50 97 LYS A O 1
ATOM 793 N N . ALA A 1 98 ? -12.966 -5.368 17.207 1.00 95.88 98 ALA A N 1
ATOM 794 C CA . ALA A 1 98 ? -12.950 -6.242 18.382 1.00 95.88 98 ALA A CA 1
ATOM 795 C C . ALA A 1 98 ? -12.148 -5.642 19.546 1.00 95.88 98 ALA A C 1
ATOM 797 O O . ALA A 1 98 ? -12.580 -5.742 20.698 1.00 95.88 98 ALA A O 1
ATOM 798 N N . ILE A 1 99 ? -11.007 -5.002 19.260 1.00 97.00 99 ILE A N 1
ATOM 799 C CA . ILE A 1 99 ? -10.221 -4.271 20.266 1.00 97.00 99 ILE A CA 1
ATOM 800 C C . ILE A 1 99 ? -11.077 -3.157 20.875 1.00 97.00 99 ILE A C 1
ATOM 802 O O . ILE A 1 99 ? -11.179 -3.057 22.101 1.00 97.00 99 ILE A O 1
ATOM 806 N N . CYS A 1 100 ? -11.729 -2.362 20.023 1.00 96.44 100 CYS A N 1
ATOM 807 C CA . CYS A 1 100 ? -12.584 -1.254 20.425 1.00 96.44 100 CYS A CA 1
ATOM 808 C C . CYS A 1 100 ? -13.725 -1.711 21.335 1.00 96.44 100 CYS A C 1
ATOM 810 O O . CYS A 1 100 ? -13.851 -1.197 22.446 1.00 96.44 100 CYS A O 1
ATOM 812 N N . SER A 1 101 ? -14.487 -2.737 20.938 1.00 95.88 101 SER A N 1
ATOM 813 C CA . SER A 1 101 ? -15.546 -3.296 21.788 1.00 95.88 101 SER A CA 1
ATOM 814 C C . SER A 1 101 ? -15.006 -3.850 23.107 1.00 95.88 101 SER A C 1
ATOM 816 O O . SER A 1 101 ? -15.580 -3.592 24.162 1.00 95.88 101 SER A O 1
ATOM 818 N N . LYS A 1 102 ? -13.881 -4.580 23.090 1.00 96.19 102 LYS A N 1
ATOM 819 C CA . LYS A 1 102 ? -13.306 -5.181 24.306 1.00 96.19 102 LYS A CA 1
ATOM 820 C C . LYS A 1 102 ? -12.831 -4.137 25.317 1.00 96.19 102 LYS A C 1
ATOM 822 O O . LYS A 1 102 ? -12.871 -4.395 26.520 1.00 96.19 102 LYS A O 1
ATOM 827 N N . LYS A 1 103 ? -12.335 -2.995 24.838 1.00 94.88 103 LYS A N 1
ATOM 828 C CA . LYS A 1 103 ? -11.781 -1.912 25.664 1.00 94.88 103 LYS A CA 1
ATOM 829 C C . LYS A 1 103 ? -12.721 -0.727 25.849 1.00 94.88 103 LYS A C 1
ATOM 831 O O . LYS A 1 103 ? -12.320 0.231 26.500 1.00 94.88 103 LYS A O 1
ATOM 836 N N . ASN A 1 104 ? -13.948 -0.816 25.335 1.00 95.44 104 ASN A N 1
ATOM 837 C CA . ASN A 1 104 ? -14.924 0.270 25.345 1.00 95.44 104 ASN A CA 1
ATOM 838 C C . ASN A 1 104 ? -14.341 1.581 24.779 1.00 95.44 104 ASN A C 1
ATOM 840 O O . ASN A 1 104 ? -14.448 2.646 25.384 1.00 95.44 104 ASN A O 1
ATOM 844 N N . ILE A 1 105 ? -13.649 1.467 23.643 1.00 95.62 105 ILE A N 1
ATOM 845 C CA . ILE A 1 105 ? -13.035 2.581 22.919 1.00 95.62 105 ILE A CA 1
ATOM 846 C C . ILE A 1 105 ? -13.962 2.971 21.773 1.00 95.62 105 ILE A C 1
ATOM 848 O O . ILE A 1 105 ? -14.187 2.174 20.865 1.00 95.62 105 ILE A O 1
ATOM 852 N N . GLU A 1 106 ? -14.433 4.212 21.771 1.00 96.56 106 GLU A N 1
ATOM 853 C CA . GLU A 1 106 ? -15.034 4.823 20.585 1.00 96.56 106 GLU A CA 1
ATOM 854 C C . GLU A 1 106 ? -13.934 5.440 19.735 1.00 96.56 106 GLU A C 1
ATOM 856 O O . GLU A 1 106 ? -13.132 6.204 20.265 1.00 96.56 106 GLU A O 1
ATOM 861 N N . LEU A 1 107 ? -13.878 5.130 18.440 1.00 96.12 107 LEU A N 1
ATOM 862 C CA . LEU A 1 107 ? -13.033 5.837 17.473 1.00 96.12 107 LEU A CA 1
ATOM 863 C C . LEU A 1 107 ? -13.779 7.039 16.884 1.00 96.12 107 LEU A C 1
ATOM 865 O O . LEU A 1 107 ? -15.004 7.119 16.942 1.00 96.12 107 LEU A O 1
ATOM 869 N N . SER A 1 108 ? -13.035 7.986 16.321 1.00 97.56 108 SER A N 1
ATOM 870 C CA . SER A 1 108 ? -13.602 9.062 15.519 1.00 97.56 108 SER A CA 1
ATOM 871 C C . SER A 1 108 ? -14.338 8.491 14.305 1.00 97.56 108 SER A C 1
ATOM 873 O O . SER A 1 108 ? -13.972 7.433 13.791 1.00 97.56 108 SER A O 1
ATOM 875 N N . LYS A 1 109 ? -15.361 9.207 13.823 1.00 97.31 109 LYS A N 1
ATOM 876 C CA . LYS A 1 109 ? -16.111 8.802 12.624 1.00 97.31 109 LYS A CA 1
ATOM 877 C C . LYS A 1 109 ? -15.176 8.566 11.437 1.00 97.31 109 LYS A C 1
ATOM 879 O O . LYS A 1 109 ? -15.255 7.538 10.789 1.00 97.31 109 LYS A O 1
ATOM 884 N N . GLU A 1 110 ? -14.246 9.489 11.225 1.00 97.06 110 GLU A N 1
ATOM 885 C CA . GLU A 1 110 ? -13.278 9.411 10.135 1.00 97.06 110 GLU A CA 1
ATOM 886 C C . GLU A 1 110 ? -12.411 8.141 10.217 1.00 97.06 110 GLU A C 1
ATOM 888 O O . GLU A 1 110 ? -12.169 7.496 9.207 1.00 97.06 110 GLU A O 1
ATOM 893 N N . SER A 1 111 ? -11.965 7.750 11.416 1.00 97.31 111 SER A N 1
ATOM 894 C CA . SER A 1 111 ? -11.212 6.502 11.601 1.00 97.31 111 SER A CA 1
ATOM 895 C C . SER A 1 111 ? -12.082 5.253 11.459 1.00 97.31 111 SER A C 1
ATOM 897 O O . SER A 1 111 ? -11.570 4.215 11.059 1.00 97.31 111 SER A O 1
ATOM 899 N N . LEU A 1 112 ? -13.379 5.316 11.778 1.00 96.75 112 LEU A N 1
ATOM 900 C CA . LEU A 1 112 ? -14.303 4.204 11.525 1.00 96.75 112 LEU A CA 1
ATOM 901 C C . LEU A 1 112 ? -14.525 3.997 10.025 1.00 96.75 112 LEU A C 1
ATOM 903 O O . LEU A 1 112 ? -14.445 2.858 9.569 1.00 96.75 112 LEU A O 1
ATOM 907 N N . ASP A 1 113 ? -14.724 5.085 9.281 1.00 97.38 113 ASP A N 1
ATOM 908 C CA . ASP A 1 113 ? -14.849 5.060 7.821 1.00 97.38 113 ASP A CA 1
ATOM 909 C C . ASP A 1 113 ? -13.558 4.491 7.187 1.00 97.38 113 ASP A C 1
ATOM 911 O O . ASP A 1 113 ? -13.611 3.630 6.309 1.00 97.38 113 ASP A O 1
ATOM 915 N N . ASP A 1 114 ? -12.381 4.894 7.688 1.00 97.94 114 ASP A N 1
ATOM 916 C CA . ASP A 1 114 ? -11.091 4.349 7.241 1.00 97.94 114 ASP A CA 1
ATOM 917 C C . ASP A 1 114 ? -10.934 2.849 7.580 1.00 97.94 114 ASP A C 1
ATOM 919 O O . ASP A 1 114 ? -10.388 2.091 6.776 1.00 97.94 114 ASP A O 1
ATOM 923 N N . VAL A 1 115 ? -11.414 2.391 8.745 1.00 97.56 115 VAL A N 1
ATOM 924 C CA . VAL A 1 115 ? -11.397 0.962 9.118 1.00 97.56 115 VAL A CA 1
ATOM 925 C C . VAL A 1 115 ? -12.283 0.146 8.181 1.00 97.56 115 VAL A C 1
ATOM 927 O O . VAL A 1 115 ? -11.874 -0.928 7.751 1.00 97.56 115 VAL A O 1
ATOM 930 N N . GLU A 1 116 ? -13.482 0.633 7.860 1.00 96.50 116 GLU A N 1
ATOM 931 C CA . GLU A 1 116 ? -14.388 -0.035 6.920 1.00 96.50 116 GLU A CA 1
ATOM 932 C C . GLU A 1 116 ? -13.776 -0.118 5.518 1.00 96.50 116 GLU A C 1
ATOM 934 O O . GLU A 1 116 ? -13.740 -1.195 4.926 1.00 96.50 116 GLU A O 1
ATOM 939 N N . TYR A 1 117 ? -13.176 0.975 5.044 1.00 95.69 117 TYR A N 1
ATOM 940 C CA . TYR A 1 117 ? -12.428 0.993 3.789 1.00 95.69 117 TYR A CA 1
ATOM 941 C C . TYR A 1 117 ? -11.298 -0.055 3.755 1.00 95.69 117 TYR A C 1
ATOM 943 O O . TYR A 1 117 ? -11.161 -0.788 2.773 1.00 95.69 117 TYR A O 1
ATOM 951 N N . ILE A 1 118 ? -10.503 -0.174 4.825 1.00 95.88 118 ILE A N 1
ATOM 952 C CA . ILE A 1 118 ? -9.428 -1.178 4.903 1.00 95.88 118 ILE A CA 1
ATOM 953 C C . ILE A 1 118 ? -10.004 -2.601 4.916 1.00 95.88 118 ILE A C 1
ATOM 955 O O . ILE A 1 118 ? -9.550 -3.463 4.156 1.00 95.88 118 ILE A O 1
ATOM 959 N N . ASP A 1 119 ? -11.017 -2.839 5.752 1.00 92.62 119 ASP A N 1
ATOM 960 C CA . ASP A 1 119 ? -11.645 -4.148 5.930 1.00 92.62 119 ASP A CA 1
ATOM 961 C C . ASP A 1 119 ? -12.264 -4.673 4.622 1.00 92.62 119 ASP A C 1
ATOM 963 O O . ASP A 1 119 ? -12.167 -5.870 4.325 1.00 92.62 119 ASP A O 1
ATOM 967 N N . GLU A 1 120 ? -12.900 -3.793 3.844 1.00 91.38 120 GLU A N 1
ATOM 968 C CA . GLU A 1 120 ? -13.678 -4.171 2.665 1.00 91.38 120 GLU A CA 1
ATOM 969 C C . GLU A 1 120 ? -12.906 -4.067 1.350 1.00 91.38 120 GLU A C 1
ATOM 971 O O . GLU A 1 120 ? -13.003 -4.985 0.527 1.00 91.38 120 GLU A O 1
ATOM 976 N N . GLU A 1 121 ? -12.149 -2.985 1.149 1.00 93.75 121 GLU A N 1
ATOM 977 C CA . GLU A 1 121 ? -11.481 -2.684 -0.121 1.00 93.75 121 GLU A CA 1
ATOM 978 C C . GLU A 1 121 ? -10.021 -3.130 -0.122 1.00 93.75 121 GLU A C 1
ATOM 980 O O . GLU A 1 121 ? -9.624 -3.948 -0.957 1.00 93.75 121 GLU A O 1
ATOM 985 N N . VAL A 1 122 ? -9.225 -2.655 0.839 1.00 94.88 122 VAL A N 1
ATOM 986 C CA . VAL A 1 122 ? -7.779 -2.940 0.876 1.00 94.88 122 VAL A CA 1
ATOM 987 C C . VAL A 1 122 ? -7.526 -4.437 1.046 1.00 94.88 122 VAL A C 1
ATOM 989 O O . VAL A 1 122 ? -6.710 -5.012 0.325 1.00 94.88 122 VAL A O 1
ATOM 992 N N . ASN A 1 123 ? -8.278 -5.108 1.920 1.00 91.94 123 ASN A N 1
ATOM 993 C CA . ASN A 1 123 ? -8.174 -6.558 2.087 1.00 91.94 123 ASN A CA 1
ATOM 994 C C . ASN A 1 123 ? -8.577 -7.338 0.828 1.00 91.94 123 ASN A C 1
ATOM 996 O O . ASN A 1 123 ? -7.988 -8.381 0.538 1.00 91.94 123 ASN A O 1
ATOM 1000 N N . ALA A 1 124 ? -9.560 -6.854 0.060 1.00 90.25 124 ALA A N 1
ATOM 1001 C CA . ALA A 1 124 ? -9.937 -7.485 -1.204 1.00 90.25 124 ALA A CA 1
ATOM 1002 C C . ALA A 1 124 ? -8.793 -7.402 -2.223 1.00 90.25 124 ALA A C 1
ATOM 1004 O O . ALA A 1 124 ? -8.455 -8.409 -2.852 1.00 90.25 124 ALA A O 1
ATOM 1005 N N . LEU A 1 125 ? -8.160 -6.230 -2.326 1.00 92.00 125 LEU A N 1
ATOM 1006 C CA . LEU A 1 125 ? -6.990 -6.011 -3.170 1.00 92.00 125 LEU A CA 1
ATOM 1007 C C . LEU A 1 125 ? -5.802 -6.878 -2.728 1.00 92.00 125 LEU A C 1
ATOM 1009 O O . LEU A 1 125 ? -5.248 -7.623 -3.534 1.00 92.00 125 LEU A O 1
ATOM 1013 N N . ARG A 1 126 ? -5.460 -6.855 -1.434 1.00 91.94 126 ARG A N 1
ATOM 1014 C CA . ARG A 1 126 ? -4.380 -7.659 -0.839 1.00 91.94 126 ARG A CA 1
ATOM 1015 C C . ARG A 1 126 ? -4.566 -9.149 -1.103 1.00 91.94 126 ARG A C 1
ATOM 1017 O O . ARG A 1 126 ? -3.619 -9.825 -1.488 1.00 91.94 126 ARG A O 1
ATOM 1024 N N . ASN A 1 127 ? -5.782 -9.667 -0.943 1.00 88.00 127 ASN A N 1
ATOM 1025 C CA . ASN A 1 127 ? -6.068 -11.078 -1.203 1.00 88.00 127 ASN A CA 1
ATOM 1026 C C . ASN A 1 127 ? -5.911 -11.446 -2.684 1.00 88.00 127 ASN A C 1
ATOM 1028 O O . ASN A 1 127 ? -5.436 -12.542 -2.985 1.00 88.00 127 ASN A O 1
ATOM 1032 N N . ASN A 1 128 ? -6.276 -10.545 -3.602 1.00 87.06 128 ASN A N 1
ATOM 1033 C CA . ASN A 1 128 ? -6.079 -10.764 -5.034 1.00 87.06 128 ASN A CA 1
ATOM 1034 C C . ASN A 1 128 ? -4.588 -10.815 -5.401 1.00 87.06 128 ASN A C 1
ATOM 1036 O O . ASN A 1 128 ? -4.190 -11.720 -6.133 1.00 87.06 128 ASN A O 1
ATOM 1040 N N . VAL A 1 129 ? -3.779 -9.916 -4.829 1.00 88.50 129 VAL A N 1
ATOM 1041 C CA . VAL A 1 129 ? -2.319 -9.879 -5.015 1.00 88.50 129 VAL A CA 1
ATOM 1042 C C . VAL A 1 129 ? -1.635 -11.112 -4.404 1.00 88.50 129 VAL A C 1
ATOM 1044 O O . VAL A 1 129 ? -0.793 -11.726 -5.047 1.00 88.50 129 VAL A O 1
ATOM 1047 N N . CYS A 1 130 ? -1.994 -11.526 -3.182 1.00 82.62 130 CYS A N 1
ATOM 1048 C CA . CYS A 1 130 ? -1.315 -12.636 -2.496 1.00 82.62 130 CYS A CA 1
ATOM 1049 C C . CYS A 1 130 ? -1.569 -14.015 -3.110 1.00 82.62 130 CYS A C 1
ATOM 1051 O O . CYS A 1 130 ? -0.677 -14.860 -3.115 1.00 82.62 130 CYS A O 1
ATOM 1053 N N . HIS A 1 131 ? -2.802 -14.303 -3.525 1.00 70.75 131 HIS A N 1
ATOM 1054 C CA . HIS A 1 131 ? -3.199 -15.688 -3.789 1.00 70.75 131 HIS A CA 1
ATOM 1055 C C . HIS A 1 131 ? -3.116 -16.092 -5.259 1.00 70.75 131 HIS A C 1
ATOM 1057 O O . HIS A 1 131 ? -3.427 -17.248 -5.567 1.00 70.75 131 HIS A O 1
ATOM 1063 N N . ASN A 1 132 ? -2.774 -15.166 -6.170 1.00 60.28 132 ASN A N 1
ATOM 1064 C CA . ASN A 1 132 ? -2.924 -15.339 -7.624 1.00 60.28 132 ASN A CA 1
ATOM 1065 C C . ASN A 1 132 ? -4.254 -16.031 -8.000 1.00 60.28 132 ASN A C 1
ATOM 1067 O O . ASN A 1 132 ? -4.377 -16.692 -9.025 1.00 60.28 132 ASN A O 1
ATOM 1071 N N . ASN A 1 133 ? -5.270 -15.872 -7.144 1.00 54.44 133 ASN A N 1
ATOM 1072 C CA . ASN A 1 133 ? -6.607 -16.447 -7.255 1.00 54.44 133 ASN A CA 1
ATOM 1073 C C . ASN A 1 133 ? -6.698 -17.983 -7.246 1.00 54.44 133 ASN A C 1
ATOM 1075 O O . ASN A 1 133 ? -7.663 -18.549 -7.761 1.00 54.44 133 ASN A O 1
ATOM 1079 N N . SER A 1 134 ? -5.766 -18.672 -6.588 1.00 51.72 134 SER A N 1
ATOM 108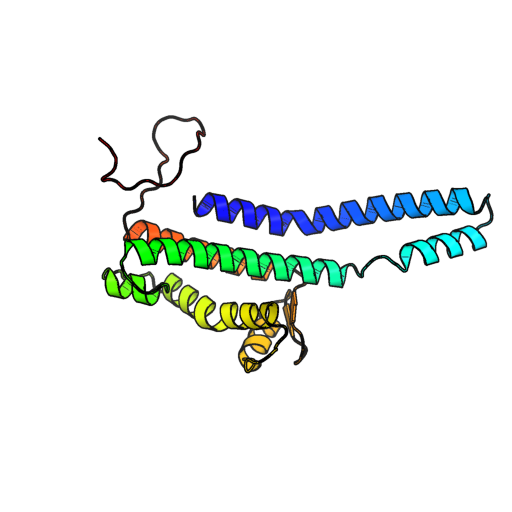0 C CA . SER A 1 134 ? -5.923 -20.098 -6.283 1.00 51.72 134 SER A CA 1
ATOM 1081 C C . SER A 1 134 ? -6.864 -20.313 -5.082 1.00 51.72 134 SER A C 1
ATOM 1083 O O . SER A 1 134 ? -6.437 -20.410 -3.937 1.00 51.72 134 SER A O 1
ATOM 1085 N N . GLY A 1 135 ? -8.175 -20.389 -5.345 1.00 54.59 135 GLY A N 1
ATOM 1086 C CA . GLY A 1 135 ? -9.149 -20.987 -4.412 1.00 54.59 135 GLY A CA 1
ATOM 1087 C C . GLY A 1 135 ? -10.100 -20.052 -3.650 1.00 54.59 135 GLY A C 1
ATOM 1088 O O . GLY A 1 135 ? -10.922 -20.559 -2.888 1.00 54.59 135 GLY A O 1
ATOM 1089 N N . THR A 1 136 ? -10.068 -18.733 -3.871 1.00 58.41 136 THR A N 1
ATOM 1090 C CA . THR A 1 136 ? -10.982 -17.776 -3.208 1.00 58.41 136 THR A CA 1
ATOM 1091 C C . THR A 1 136 ? -11.779 -16.965 -4.238 1.00 58.41 136 THR A C 1
ATOM 1093 O O . THR A 1 136 ? -11.173 -16.425 -5.167 1.00 58.41 136 THR A O 1
ATOM 1096 N N . PRO A 1 137 ? -13.118 -16.835 -4.107 1.00 67.00 137 PRO A N 1
ATOM 1097 C CA . PRO A 1 137 ? -13.915 -15.992 -4.996 1.00 67.00 137 PRO A CA 1
ATOM 1098 C C . PRO A 1 137 ? -13.442 -14.536 -4.953 1.00 67.00 137 PRO A C 1
ATOM 1100 O O . PRO A 1 137 ? -13.292 -13.951 -3.878 1.00 67.00 137 PRO A O 1
ATOM 1103 N N . ARG A 1 138 ? -13.219 -13.943 -6.127 1.00 75.19 138 ARG A N 1
ATOM 1104 C CA . ARG A 1 138 ? -12.801 -12.544 -6.242 1.00 75.19 138 ARG A CA 1
ATOM 1105 C C . ARG A 1 138 ? -13.980 -11.612 -6.003 1.00 75.19 138 ARG A C 1
ATOM 1107 O O . ARG A 1 138 ? -15.044 -11.797 -6.587 1.00 75.19 138 ARG A O 1
ATOM 1114 N N . LYS A 1 139 ? -13.753 -10.549 -5.232 1.00 87.56 139 LYS A N 1
ATOM 1115 C CA . LYS A 1 139 ? -14.678 -9.412 -5.129 1.00 87.56 139 LYS A CA 1
ATOM 1116 C C . LYS A 1 139 ? -14.474 -8.464 -6.315 1.00 87.56 139 LYS A C 1
ATOM 1118 O O . LYS A 1 139 ? -13.902 -7.387 -6.169 1.00 87.56 139 LYS A O 1
ATOM 1123 N N . THR A 1 140 ? -14.827 -8.915 -7.517 1.00 88.12 140 THR A N 1
ATOM 1124 C CA . THR A 1 140 ? -14.534 -8.201 -8.775 1.00 88.12 140 THR A CA 1
ATOM 1125 C C . THR A 1 140 ? -15.175 -6.818 -8.843 1.00 88.12 140 THR A C 1
ATOM 1127 O O . THR A 1 140 ? -14.590 -5.905 -9.409 1.00 88.12 140 THR A O 1
ATOM 1130 N N . ASP A 1 141 ? -16.346 -6.644 -8.238 1.00 91.38 141 ASP A N 1
ATOM 1131 C CA . ASP A 1 141 ? -17.040 -5.365 -8.086 1.00 91.38 141 ASP A CA 1
ATOM 1132 C C . ASP A 1 141 ? -16.227 -4.357 -7.256 1.00 91.38 141 ASP A C 1
ATOM 1134 O O . ASP A 1 141 ? -16.090 -3.193 -7.639 1.00 91.38 141 ASP A O 1
ATOM 1138 N N . VAL A 1 142 ? -15.632 -4.820 -6.154 1.00 92.31 142 VAL A N 1
ATOM 1139 C CA . VAL A 1 142 ? -14.754 -4.014 -5.299 1.00 92.31 142 VAL A CA 1
ATOM 1140 C C . VAL A 1 142 ? -13.466 -3.666 -6.040 1.00 92.31 142 VAL A C 1
ATOM 1142 O O . VAL A 1 142 ? -13.083 -2.501 -6.082 1.00 92.31 142 VAL A O 1
ATOM 1145 N N . LEU A 1 143 ? -12.829 -4.646 -6.686 1.00 92.25 143 LEU A N 1
ATOM 1146 C CA . LEU A 1 143 ? -11.601 -4.427 -7.459 1.00 92.25 143 LEU A CA 1
ATOM 1147 C C . LEU A 1 143 ? -11.813 -3.442 -8.617 1.00 92.25 143 LEU A C 1
ATOM 1149 O O . LEU A 1 143 ? -10.991 -2.551 -8.829 1.00 92.25 143 LEU A O 1
ATOM 1153 N N . GLN A 1 144 ? -12.942 -3.549 -9.320 1.00 93.56 144 GLN A N 1
ATOM 1154 C CA . GLN A 1 144 ? -13.310 -2.603 -10.369 1.00 93.56 144 GLN A CA 1
ATOM 1155 C C . GLN A 1 144 ? -13.505 -1.192 -9.809 1.00 93.56 144 GLN A C 1
ATOM 1157 O O . GLN A 1 144 ? -13.042 -0.225 -10.408 1.00 93.56 144 GLN A O 1
ATOM 1162 N N . ARG A 1 145 ? -14.165 -1.057 -8.653 1.00 93.69 145 ARG A N 1
ATOM 1163 C CA . ARG A 1 145 ? -14.346 0.241 -7.993 1.00 93.69 145 ARG A CA 1
ATOM 1164 C C . ARG A 1 145 ? -13.008 0.862 -7.592 1.00 93.69 145 ARG A C 1
ATOM 1166 O O . ARG A 1 145 ? -12.798 2.040 -7.870 1.00 93.69 145 ARG A O 1
ATOM 1173 N N . ILE A 1 146 ? -12.100 0.077 -7.011 1.00 93.69 146 ILE A N 1
ATOM 1174 C CA . ILE A 1 146 ? -10.741 0.525 -6.672 1.00 93.69 146 ILE A CA 1
ATOM 1175 C C . ILE A 1 146 ? -10.020 1.026 -7.928 1.00 93.69 146 ILE A C 1
ATOM 1177 O O . ILE A 1 146 ? -9.483 2.133 -7.919 1.00 93.69 146 ILE A O 1
ATOM 1181 N N . SER A 1 147 ? -10.052 0.254 -9.019 1.00 93.75 147 SER A N 1
ATOM 1182 C CA . SER A 1 147 ? -9.409 0.637 -10.282 1.00 93.75 147 SER A CA 1
ATOM 1183 C C . SER A 1 147 ? -10.020 1.898 -10.903 1.00 93.75 147 SER A C 1
ATOM 1185 O O . SER A 1 147 ? -9.298 2.754 -11.397 1.00 93.75 147 SER A O 1
ATOM 1187 N N . ASN A 1 148 ? -11.340 2.077 -10.821 1.00 93.19 148 ASN A N 1
ATOM 1188 C CA . ASN A 1 148 ? -12.001 3.282 -11.334 1.00 93.19 148 ASN A CA 1
ATOM 1189 C C . ASN A 1 148 ? -11.654 4.542 -10.522 1.00 93.19 148 ASN A C 1
ATOM 1191 O O . ASN A 1 148 ? -11.680 5.650 -11.057 1.00 93.19 148 ASN A O 1
ATOM 1195 N N . ASN A 1 149 ? -11.351 4.376 -9.234 1.00 92.44 149 ASN A N 1
ATOM 1196 C CA . ASN A 1 149 ? -11.090 5.477 -8.309 1.00 92.44 149 ASN A CA 1
ATOM 1197 C C . ASN A 1 149 ? -9.597 5.802 -8.153 1.00 92.44 149 ASN A C 1
ATOM 1199 O O . ASN A 1 149 ? -9.256 6.838 -7.582 1.00 92.44 149 ASN A O 1
ATOM 1203 N N . SER A 1 150 ? -8.704 4.943 -8.649 1.00 92.06 150 SER A N 1
ATOM 1204 C CA . SER A 1 150 ? -7.258 5.097 -8.527 1.00 92.06 150 SER A CA 1
ATOM 1205 C C . SER A 1 150 ? -6.595 5.105 -9.896 1.00 92.06 150 SER A C 1
ATOM 1207 O O . SER A 1 150 ? -6.705 4.152 -10.658 1.00 92.06 150 SER A O 1
ATOM 1209 N N . LYS A 1 151 ? -5.827 6.157 -10.184 1.00 90.88 151 LYS A N 1
ATOM 1210 C CA . LYS A 1 151 ? -5.029 6.236 -11.419 1.00 90.88 151 LYS A CA 1
ATOM 1211 C C . LYS A 1 151 ? -3.884 5.226 -11.461 1.00 90.88 151 LYS A C 1
ATOM 1213 O O . LYS A 1 151 ? -3.377 4.949 -12.537 1.00 90.88 151 LYS A O 1
ATOM 1218 N N . ASP A 1 152 ? -3.502 4.709 -10.299 1.00 90.81 152 ASP A N 1
ATOM 1219 C CA . ASP A 1 152 ? -2.345 3.838 -10.132 1.00 90.81 152 ASP A CA 1
ATOM 1220 C C . ASP A 1 152 ? -2.723 2.353 -10.181 1.00 90.81 152 ASP A C 1
ATOM 1222 O O . ASP A 1 152 ? -1.837 1.508 -10.103 1.00 90.81 152 ASP A O 1
ATOM 1226 N N . ILE A 1 153 ? -4.022 2.023 -10.220 1.00 93.25 153 ILE A N 1
ATOM 1227 C CA . ILE A 1 153 ? -4.507 0.641 -10.184 1.00 93.25 153 ILE A CA 1
ATOM 1228 C C . ILE A 1 153 ? -5.325 0.349 -11.431 1.00 93.25 153 ILE A C 1
ATOM 1230 O O . ILE A 1 153 ? -6.358 0.975 -11.680 1.00 93.25 153 ILE A O 1
ATOM 1234 N N . HIS A 1 154 ? -4.926 -0.690 -12.154 1.00 93.12 154 HIS A N 1
ATOM 1235 C CA . HIS A 1 154 ? -5.670 -1.190 -13.299 1.00 93.12 154 HIS A CA 1
ATOM 1236 C C . HIS A 1 154 ? -6.185 -2.596 -13.028 1.00 93.12 154 HIS A C 1
ATOM 1238 O O . HIS A 1 154 ? -5.445 -3.477 -12.594 1.00 93.12 154 HIS A O 1
ATOM 1244 N N . PHE A 1 155 ? -7.473 -2.800 -13.292 1.00 91.19 155 PHE A N 1
ATOM 1245 C CA . PHE A 1 155 ? -8.123 -4.100 -13.235 1.00 91.19 155 PHE A CA 1
ATOM 1246 C C . PHE A 1 155 ? -8.737 -4.425 -14.594 1.00 91.19 155 PHE A C 1
ATOM 1248 O O . PHE A 1 155 ? -9.568 -3.667 -15.092 1.00 91.19 155 PHE A O 1
ATOM 1255 N N . ASN A 1 156 ? -8.356 -5.557 -15.186 1.00 86.69 156 ASN A N 1
ATOM 1256 C CA . ASN A 1 156 ? -8.875 -5.997 -16.490 1.00 86.69 156 ASN A CA 1
ATOM 1257 C C . ASN A 1 156 ? -9.896 -7.151 -16.395 1.00 86.69 156 ASN A C 1
ATOM 1259 O O . ASN A 1 156 ? -10.235 -7.752 -17.409 1.00 86.69 156 ASN A O 1
ATOM 1263 N N . GLY A 1 157 ? -10.368 -7.477 -15.187 1.00 81.31 157 GLY A N 1
ATOM 1264 C CA . GLY A 1 157 ? -11.230 -8.633 -14.908 1.00 81.31 157 GLY A CA 1
ATOM 1265 C C . GLY A 1 157 ? -10.467 -9.833 -14.339 1.00 81.31 157 GLY A C 1
ATOM 1266 O O . GLY A 1 157 ? -10.952 -10.492 -13.417 1.00 81.31 157 GLY A O 1
ATOM 1267 N N . ASP A 1 158 ? -9.227 -10.040 -14.789 1.00 79.00 158 ASP A N 1
ATOM 1268 C CA . ASP A 1 158 ? -8.424 -11.220 -14.455 1.00 79.00 158 ASP A CA 1
ATOM 1269 C C . ASP A 1 158 ? -7.125 -10.906 -13.712 1.00 79.00 158 ASP A C 1
ATOM 1271 O O . ASP A 1 158 ? -6.618 -11.765 -12.984 1.00 79.00 158 ASP A O 1
ATOM 1275 N N . MET A 1 159 ? -6.609 -9.687 -13.809 1.00 81.94 159 MET A N 1
ATOM 1276 C CA . MET A 1 159 ? -5.386 -9.257 -13.138 1.00 81.94 159 MET A CA 1
ATOM 1277 C C . MET A 1 159 ? -5.517 -7.830 -12.619 1.00 81.94 159 MET A C 1
ATOM 1279 O O . MET A 1 159 ? -6.197 -6.995 -13.218 1.00 81.94 159 MET A O 1
ATOM 1283 N N . ILE A 1 160 ? -4.852 -7.58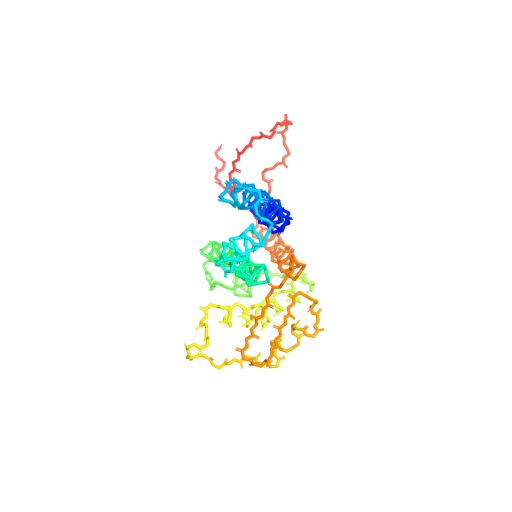5 -11.491 1.00 89.25 160 ILE A N 1
ATOM 1284 C CA . ILE A 1 160 ? -4.590 -6.256 -10.947 1.00 89.25 160 ILE A CA 1
ATOM 1285 C C . ILE A 1 160 ? -3.144 -5.897 -11.281 1.00 89.25 160 ILE A C 1
ATOM 1287 O O . ILE A 1 160 ? -2.240 -6.682 -10.988 1.00 89.25 160 ILE A O 1
ATOM 1291 N N . SER A 1 161 ? -2.926 -4.701 -11.818 1.00 91.50 161 SER A N 1
ATOM 1292 C CA . SER A 1 161 ? -1.610 -4.067 -11.843 1.00 91.50 161 SER A CA 1
ATOM 1293 C C . SER A 1 161 ? -1.601 -2.798 -10.997 1.00 91.50 161 SER A C 1
ATOM 1295 O O . SER A 1 161 ? -2.613 -2.099 -10.895 1.00 91.50 161 SER A O 1
ATOM 1297 N N . ILE A 1 162 ? -0.466 -2.530 -10.350 1.00 92.88 162 ILE A N 1
ATOM 1298 C CA . ILE A 1 162 ? -0.243 -1.320 -9.558 1.00 92.88 162 ILE A CA 1
ATOM 1299 C C . ILE A 1 162 ? 0.980 -0.600 -10.115 1.00 92.88 162 ILE A C 1
ATOM 1301 O O . ILE A 1 162 ? 2.097 -1.081 -9.982 1.00 92.88 162 ILE A O 1
ATOM 1305 N N . THR A 1 163 ? 0.786 0.554 -10.736 1.00 88.62 163 THR A N 1
ATOM 1306 C CA . THR A 1 163 ? 1.838 1.255 -11.494 1.00 88.62 163 THR A CA 1
ATOM 1307 C C . THR A 1 163 ? 2.319 2.534 -10.817 1.00 88.62 163 THR A C 1
ATOM 1309 O O . THR A 1 163 ? 3.266 3.165 -11.287 1.00 88.62 163 THR A O 1
ATOM 1312 N N . GLY A 1 164 ? 1.704 2.911 -9.693 1.00 90.19 164 GLY A N 1
ATOM 1313 C CA . GLY A 1 164 ? 2.024 4.141 -8.981 1.00 90.19 164 GLY A CA 1
ATOM 1314 C C . GLY A 1 164 ? 1.877 4.054 -7.458 1.00 90.19 164 GLY A C 1
ATOM 1315 O O . GLY A 1 164 ? 1.307 3.101 -6.918 1.00 90.19 164 GLY A O 1
ATOM 1316 N N . PRO A 1 165 ? 2.413 5.056 -6.740 1.00 92.75 165 PRO A N 1
ATOM 1317 C CA . PRO A 1 165 ? 2.537 5.014 -5.287 1.00 92.75 165 PRO A CA 1
ATOM 1318 C C . PRO A 1 165 ? 1.318 5.555 -4.528 1.00 92.75 165 PRO A C 1
ATOM 1320 O O . PRO A 1 165 ? 1.158 5.245 -3.349 1.00 92.75 165 PRO A O 1
ATOM 1323 N N . ASN A 1 166 ? 0.485 6.398 -5.141 1.00 93.62 166 ASN A N 1
ATOM 1324 C CA . ASN A 1 166 ? -0.489 7.246 -4.448 1.00 93.62 166 ASN A CA 1
ATOM 1325 C C . ASN A 1 166 ? -1.525 6.423 -3.691 1.00 93.62 166 ASN A C 1
ATOM 1327 O O . ASN A 1 166 ? -1.862 6.756 -2.556 1.00 93.62 166 ASN A O 1
ATOM 1331 N N . TYR A 1 167 ? -1.999 5.331 -4.294 1.00 94.88 167 TYR A N 1
ATOM 1332 C CA . TYR A 1 167 ? -2.937 4.440 -3.618 1.00 94.88 167 TYR A CA 1
ATOM 1333 C C . TYR A 1 167 ? -2.328 3.850 -2.341 1.00 94.88 167 TYR A C 1
ATOM 1335 O O . TYR A 1 167 ? -2.924 3.925 -1.269 1.00 94.88 167 TYR A O 1
ATOM 1343 N N . ILE A 1 168 ? -1.110 3.314 -2.437 1.00 96.06 168 ILE A N 1
ATOM 1344 C CA . ILE A 1 168 ? -0.417 2.665 -1.317 1.00 96.06 168 ILE A CA 1
ATOM 1345 C C . ILE A 1 168 ? -0.089 3.687 -0.224 1.00 96.06 168 ILE A C 1
ATOM 1347 O O . ILE A 1 168 ? -0.262 3.402 0.960 1.00 96.06 168 ILE A O 1
ATOM 1351 N N . LEU A 1 169 ? 0.339 4.893 -0.608 1.00 96.06 169 LEU A N 1
ATOM 1352 C CA . LEU A 1 169 ? 0.580 5.996 0.322 1.00 96.06 169 LEU A CA 1
ATOM 1353 C C . LEU A 1 169 ? -0.700 6.399 1.062 1.00 96.06 169 LEU A C 1
ATOM 1355 O O . LEU A 1 169 ? -0.661 6.589 2.275 1.00 96.06 169 LEU A O 1
ATOM 1359 N N . SER A 1 170 ? -1.835 6.464 0.360 1.00 96.19 170 SER A N 1
ATOM 1360 C CA . SER A 1 170 ? -3.129 6.761 0.979 1.00 96.19 170 SER A CA 1
ATOM 1361 C C . SER A 1 170 ? -3.553 5.676 1.972 1.00 96.19 170 SER A C 1
ATOM 1363 O O . SER A 1 170 ? -4.000 5.995 3.074 1.00 96.19 170 SER A O 1
ATOM 1365 N N . VAL A 1 171 ? -3.360 4.396 1.632 1.00 97.50 171 VAL A N 1
ATOM 1366 C CA . VAL A 1 171 ? -3.602 3.278 2.560 1.00 97.50 171 VAL A CA 1
ATOM 1367 C C . VAL A 1 171 ? -2.717 3.411 3.801 1.00 97.50 171 VAL A C 1
ATOM 1369 O O . VAL A 1 171 ? -3.229 3.391 4.920 1.00 97.50 171 VAL A O 1
ATOM 1372 N N . LEU A 1 172 ? -1.413 3.637 3.619 1.00 98.06 172 LEU A N 1
ATOM 1373 C CA . LEU A 1 172 ? -0.461 3.792 4.719 1.00 98.06 172 LEU A CA 1
ATOM 1374 C C . LEU A 1 172 ? -0.819 4.963 5.647 1.00 98.06 172 LEU A C 1
ATOM 1376 O O . LEU A 1 172 ? -0.668 4.857 6.869 1.00 98.06 172 LEU A O 1
ATOM 1380 N N . GLU A 1 173 ? -1.278 6.082 5.088 1.00 97.00 173 GLU A N 1
ATOM 1381 C CA . GLU A 1 173 ? -1.732 7.245 5.851 1.00 97.00 173 GLU A CA 1
ATOM 1382 C C . GLU A 1 173 ? -2.944 6.897 6.725 1.00 97.00 173 GLU A C 1
ATOM 1384 O O . GLU A 1 173 ? -2.909 7.125 7.941 1.00 97.00 173 GLU A O 1
ATOM 1389 N N . LYS A 1 174 ? -3.977 6.283 6.132 1.00 98.12 174 LYS A N 1
ATOM 1390 C CA . LYS A 1 174 ? -5.204 5.857 6.825 1.00 98.12 174 LYS A CA 1
ATOM 1391 C C . LYS A 1 174 ? -4.914 4.860 7.940 1.00 98.12 174 LYS A C 1
ATOM 1393 O O . LYS A 1 174 ? -5.300 5.080 9.089 1.00 98.12 174 LYS A O 1
ATOM 1398 N N . GLU A 1 175 ? -4.153 3.812 7.635 1.00 97.62 175 GLU A N 1
ATOM 1399 C CA . GLU A 1 175 ? -3.700 2.825 8.616 1.00 97.62 175 GLU A CA 1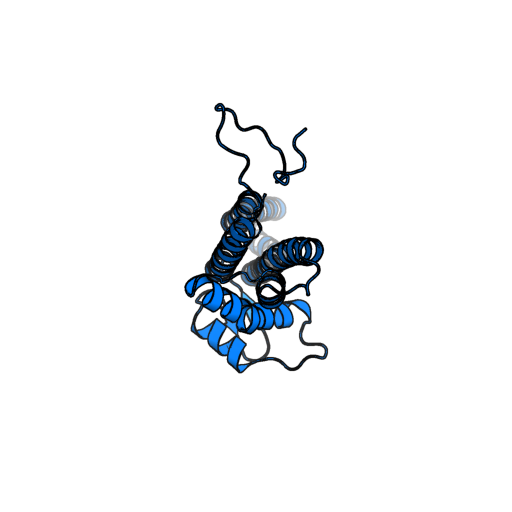
ATOM 1400 C C . GLU A 1 175 ? -2.944 3.498 9.764 1.00 97.62 175 GLU A C 1
ATOM 1402 O O . GLU A 1 175 ? -3.236 3.279 10.940 1.00 97.62 175 GLU A O 1
ATOM 1407 N N . THR A 1 176 ? -1.987 4.371 9.443 1.00 96.00 176 THR A N 1
ATOM 1408 C CA . THR A 1 176 ? -1.182 5.065 10.453 1.00 96.00 176 THR A CA 1
ATOM 1409 C C . THR A 1 176 ? -2.045 5.941 11.350 1.00 96.00 176 THR A C 1
ATOM 1411 O O . THR A 1 176 ? -1.834 5.956 12.565 1.00 96.00 176 THR A O 1
ATOM 1414 N N . LYS A 1 177 ? -3.026 6.645 10.789 1.00 96.06 177 LYS A N 1
ATOM 1415 C CA . LYS A 1 177 ? -3.967 7.469 11.545 1.00 96.06 177 LYS A CA 1
ATOM 1416 C C . LYS A 1 177 ? -4.803 6.628 12.514 1.00 96.06 177 LYS A C 1
ATOM 1418 O O . LYS A 1 177 ? -4.805 6.940 13.707 1.00 96.06 177 LYS A O 1
ATOM 1423 N N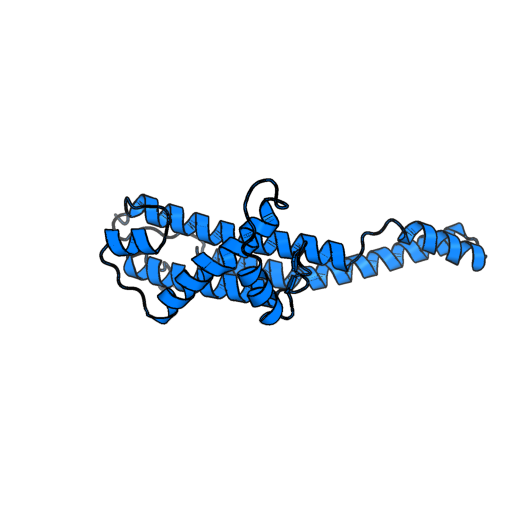 . ILE A 1 178 ? -5.410 5.532 12.046 1.00 97.56 178 ILE A N 1
ATOM 1424 C CA . ILE A 1 178 ? -6.173 4.595 12.892 1.00 97.56 178 ILE A CA 1
ATOM 1425 C C . ILE A 1 178 ? -5.296 4.070 14.029 1.00 97.56 178 ILE A C 1
ATOM 1427 O O . ILE A 1 178 ? -5.684 4.112 15.198 1.00 97.56 178 ILE A O 1
ATOM 1431 N N . LEU A 1 179 ? -4.088 3.598 13.702 1.00 96.38 179 LEU A N 1
ATOM 1432 C CA . LEU A 1 179 ? -3.169 3.029 14.684 1.00 96.38 179 LEU A CA 1
ATOM 1433 C C . LEU A 1 179 ? -2.736 4.053 15.733 1.00 96.38 179 LEU A C 1
ATOM 1435 O O . LEU A 1 179 ? -2.573 3.691 16.896 1.00 96.38 179 LEU A O 1
ATOM 1439 N N . LEU A 1 180 ? -2.530 5.315 15.350 1.00 94.75 180 LEU A N 1
ATOM 1440 C CA . LEU A 1 180 ? -2.169 6.379 16.285 1.00 94.75 180 LEU A CA 1
ATOM 1441 C C . LEU A 1 180 ? -3.325 6.751 17.207 1.00 94.75 180 LEU A C 1
ATOM 1443 O O . LEU A 1 180 ? -3.100 6.903 18.406 1.00 94.75 180 LEU A O 1
ATOM 1447 N N . GLU A 1 181 ? -4.537 6.873 16.669 1.00 95.25 181 GLU A N 1
ATOM 1448 C CA . GLU A 1 181 ? -5.724 7.148 17.477 1.00 95.25 181 GLU A CA 1
ATOM 1449 C C . GLU A 1 181 ? -5.986 6.006 18.468 1.00 95.25 181 GLU A C 1
ATOM 1451 O O . GLU A 1 181 ? -6.182 6.241 19.662 1.00 95.25 181 GLU A O 1
ATOM 1456 N N . LEU A 1 182 ? -5.924 4.758 17.999 1.00 94.56 182 LEU A N 1
ATOM 1457 C CA . LEU A 1 182 ? -6.116 3.594 18.855 1.00 94.56 182 LEU A CA 1
ATOM 1458 C C . LEU A 1 182 ? -5.006 3.474 19.910 1.00 94.56 182 LEU A C 1
ATOM 1460 O O . LEU A 1 182 ? -5.295 3.169 21.066 1.00 94.56 182 LEU A O 1
ATOM 1464 N N . ALA A 1 183 ? -3.748 3.746 19.545 1.00 92.94 183 ALA A N 1
ATOM 1465 C CA . ALA A 1 183 ? -2.634 3.769 20.491 1.00 92.94 183 ALA A CA 1
ATOM 1466 C C . ALA A 1 183 ? -2.882 4.773 21.625 1.00 92.94 183 ALA A C 1
ATOM 1468 O O . ALA A 1 183 ? -2.696 4.435 22.795 1.00 92.94 183 ALA A O 1
ATOM 1469 N N . ASP A 1 184 ? -3.321 5.986 21.288 1.00 91.25 184 ASP A N 1
ATOM 1470 C CA . ASP A 1 184 ? -3.626 7.028 22.269 1.00 91.25 184 ASP A CA 1
ATOM 1471 C C . ASP A 1 184 ? -4.744 6.584 23.225 1.00 91.25 184 ASP A C 1
ATOM 1473 O O . ASP A 1 184 ? -4.567 6.608 24.445 1.00 91.25 184 ASP A O 1
ATOM 1477 N N . LYS A 1 185 ? -5.843 6.039 22.685 1.00 92.00 185 LYS A N 1
ATOM 1478 C CA . LYS A 1 185 ? -6.992 5.559 23.477 1.00 92.00 185 LYS A CA 1
ATOM 1479 C C . LYS A 1 185 ? -6.683 4.329 24.329 1.00 92.00 185 LYS A C 1
ATOM 1481 O O . LYS A 1 185 ? -7.267 4.153 25.395 1.00 92.00 185 LYS A O 1
ATOM 1486 N N . LEU A 1 186 ? -5.725 3.504 23.913 1.00 90.00 186 LEU A N 1
ATOM 1487 C CA . LEU A 1 186 ? -5.181 2.406 24.720 1.00 90.00 186 LEU A CA 1
ATOM 1488 C C . LEU A 1 186 ? -4.142 2.875 25.759 1.00 90.00 186 LEU A C 1
ATOM 1490 O O . LEU A 1 186 ? -3.649 2.063 26.545 1.00 90.00 186 LEU A O 1
ATOM 1494 N N . GLY A 1 187 ? -3.803 4.167 25.787 1.00 87.44 187 GLY A N 1
ATOM 1495 C CA . GLY A 1 187 ? -2.883 4.763 26.754 1.00 87.44 187 GLY A CA 1
ATOM 1496 C C . GLY A 1 187 ? -1.398 4.621 26.404 1.00 87.44 187 GLY A C 1
ATOM 1497 O O . GLY A 1 187 ? -0.542 4.804 27.278 1.00 87.44 187 GLY A O 1
ATOM 1498 N N . TYR A 1 188 ? -1.052 4.306 25.152 1.00 82.31 188 TYR A N 1
ATOM 1499 C CA . TYR A 1 188 ? 0.338 4.323 24.695 1.00 82.31 188 TYR A CA 1
ATOM 1500 C C . TYR A 1 188 ? 0.818 5.768 24.542 1.00 82.31 188 TYR A C 1
ATOM 1502 O O . TYR A 1 188 ? 0.371 6.506 23.670 1.00 82.31 188 TYR A O 1
ATOM 1510 N N . LYS A 1 189 ? 1.790 6.182 25.359 1.00 65.81 189 LYS A N 1
ATOM 1511 C CA . LYS A 1 189 ? 2.358 7.534 25.274 1.00 65.81 189 LYS A CA 1
ATOM 1512 C C . LYS A 1 189 ? 3.474 7.624 24.241 1.00 65.81 189 LYS A C 1
ATOM 1514 O O . LYS A 1 189 ? 4.398 6.813 24.242 1.00 65.81 189 LYS A O 1
ATOM 1519 N N . ASN A 1 190 ? 3.473 8.689 23.441 1.00 52.78 190 ASN A N 1
ATOM 1520 C CA . ASN A 1 190 ? 4.663 9.121 22.707 1.00 52.78 190 ASN A CA 1
ATOM 1521 C C . ASN A 1 190 ? 5.771 9.494 23.708 1.00 52.78 190 ASN A C 1
ATOM 1523 O O . ASN A 1 190 ? 5.706 10.535 24.353 1.00 52.78 190 ASN A O 1
ATOM 1527 N N . LYS A 1 191 ? 6.814 8.664 23.840 1.00 41.91 191 LYS A N 1
ATOM 1528 C CA . LYS A 1 191 ? 8.081 9.098 24.448 1.00 41.91 191 LYS A CA 1
ATOM 1529 C C . LYS A 1 191 ? 8.740 10.090 23.492 1.00 41.91 191 LYS A C 1
ATOM 1531 O O . LYS A 1 191 ? 9.483 9.661 22.623 1.00 41.91 191 LYS A O 1
ATOM 1536 N N . LEU A 1 192 ? 8.423 11.376 23.610 1.00 39.97 192 LEU A N 1
ATOM 1537 C CA . LEU A 1 192 ? 9.216 12.510 23.120 1.00 39.97 192 LEU A CA 1
ATOM 1538 C C . LEU A 1 192 ? 8.583 13.782 23.695 1.00 39.97 192 LEU A C 1
ATOM 1540 O O . LEU A 1 192 ? 7.530 14.172 23.221 1.00 39.97 192 LEU A O 1
ATOM 1544 N N . TYR A 1 193 ? 9.183 14.341 24.750 1.00 35.75 193 TYR A N 1
ATOM 1545 C CA . TYR A 1 193 ? 9.386 15.780 25.009 1.00 35.75 193 TYR A CA 1
ATOM 1546 C C . TYR A 1 193 ? 9.998 15.942 26.410 1.00 35.75 193 TYR A C 1
ATOM 1548 O O . TYR A 1 193 ? 9.326 16.289 27.373 1.00 35.75 193 TYR A O 1
ATOM 1556 N N . SER A 1 194 ? 11.298 15.674 26.522 1.00 30.17 194 SER A N 1
ATOM 1557 C CA . SER A 1 194 ? 12.149 16.297 27.539 1.00 30.17 194 SER A CA 1
ATOM 1558 C C . SER A 1 194 ? 13.604 16.161 27.095 1.00 30.17 194 SER A C 1
ATOM 1560 O O . SER A 1 194 ? 14.153 15.062 27.085 1.00 30.17 194 SER A O 1
ATOM 1562 N N . ASN A 1 195 ? 14.178 17.308 26.736 1.00 30.30 195 ASN A N 1
ATOM 1563 C CA . ASN A 1 195 ? 15.569 17.581 26.372 1.00 30.30 195 ASN A CA 1
ATOM 1564 C C . ASN A 1 195 ? 15.996 17.135 24.968 1.00 30.30 195 ASN A C 1
ATOM 1566 O O . ASN A 1 195 ? 16.131 15.955 24.658 1.00 30.30 195 ASN A O 1
ATOM 1570 N N . GLY A 1 196 ? 16.198 18.143 24.112 1.00 34.47 196 GLY A N 1
ATOM 1571 C CA . GLY A 1 196 ? 16.604 18.009 22.723 1.00 34.47 196 GLY A CA 1
ATOM 1572 C C . GLY A 1 196 ? 17.848 17.147 22.562 1.00 34.47 196 GLY A C 1
ATOM 1573 O O . GLY A 1 196 ? 18.945 17.562 22.902 1.00 34.47 196 GLY A O 1
ATOM 1574 N N . LEU A 1 197 ? 17.643 15.944 22.039 1.00 33.06 197 LEU A N 1
ATOM 1575 C CA . LEU A 1 197 ? 18.560 15.171 21.208 1.00 33.06 197 LEU A CA 1
ATOM 1576 C C . LEU A 1 197 ? 17.825 13.884 20.831 1.00 33.06 197 LEU A C 1
ATOM 1578 O O . LEU A 1 197 ? 17.338 13.152 21.690 1.00 33.06 197 LEU A O 1
ATOM 1582 N N . LEU A 1 198 ? 17.726 13.627 19.526 1.00 42.09 198 LEU A N 1
ATOM 1583 C CA . LEU A 1 198 ? 17.207 12.383 18.965 1.00 42.09 198 LEU A CA 1
ATOM 1584 C C . LEU A 1 198 ? 17.994 11.198 19.538 1.00 42.09 198 LEU A C 1
ATOM 1586 O O . LEU A 1 198 ? 19.084 10.882 19.066 1.00 42.09 198 LEU A O 1
ATOM 1590 N N . LYS A 1 199 ? 17.432 10.512 20.535 1.00 34.12 199 LYS A N 1
ATOM 1591 C CA . LYS A 1 199 ? 17.868 9.167 20.906 1.00 34.12 199 LYS A CA 1
ATOM 1592 C C . LYS A 1 199 ? 16.686 8.205 20.912 1.00 34.12 199 LYS A C 1
ATOM 1594 O O . LYS A 1 199 ? 15.678 8.397 21.582 1.00 34.12 199 LYS A O 1
ATOM 1599 N N . ASN A 1 200 ? 16.870 7.189 20.072 1.00 53.19 200 ASN A N 1
ATOM 1600 C CA . ASN A 1 200 ? 16.130 5.942 19.936 1.00 53.19 200 ASN A CA 1
ATOM 1601 C C . ASN A 1 200 ? 15.619 5.397 21.276 1.00 53.19 200 ASN A C 1
ATOM 1603 O O . ASN A 1 200 ? 16.414 5.388 22.203 1.00 53.19 200 ASN A O 1
ATOM 1607 N N . ILE A 1 201 ? 14.377 4.882 21.330 1.00 40.28 201 ILE A N 1
ATOM 1608 C CA . ILE A 1 201 ? 13.899 3.753 22.174 1.00 40.28 201 ILE A CA 1
ATOM 1609 C C . ILE A 1 201 ? 12.394 3.470 21.862 1.00 40.28 201 ILE A C 1
ATOM 1611 O O . ILE A 1 201 ? 11.690 4.392 21.439 1.00 40.28 201 ILE A O 1
ATOM 1615 N N . PRO A 1 202 ? 11.881 2.220 21.999 1.00 44.62 202 PRO A N 1
ATOM 1616 C CA . PRO A 1 202 ? 10.490 1.842 21.690 1.00 44.62 202 PRO A CA 1
ATOM 1617 C C . PRO A 1 202 ? 9.441 2.423 22.660 1.00 44.62 202 PRO A C 1
ATOM 1619 O O . PRO A 1 202 ? 9.773 2.933 23.729 1.00 44.62 202 PRO A O 1
ATOM 1622 N N . TYR A 1 203 ? 8.158 2.323 22.285 1.00 45.19 203 TYR A N 1
ATOM 1623 C CA . TYR A 1 203 ? 7.028 2.646 23.170 1.00 45.19 203 TYR A CA 1
ATOM 1624 C C . TYR A 1 203 ? 7.033 1.716 24.391 1.00 45.19 203 TYR A C 1
ATOM 1626 O O . TYR A 1 203 ? 7.119 0.504 24.226 1.00 45.19 203 TYR A O 1
ATOM 1634 N N . VAL A 1 204 ? 6.919 2.283 25.593 1.00 50.03 204 VAL A N 1
ATOM 1635 C CA . VAL A 1 204 ? 6.820 1.552 26.867 1.00 50.03 204 VAL A CA 1
ATOM 1636 C C . VAL A 1 204 ? 5.636 2.120 27.654 1.00 50.03 204 VAL A C 1
ATOM 1638 O O . VAL A 1 204 ? 5.361 3.322 27.559 1.00 50.03 204 VAL A O 1
ATOM 1641 N N . LYS A 1 205 ? 4.908 1.261 28.376 1.00 44.81 205 LYS A N 1
ATOM 1642 C CA . LYS A 1 205 ? 3.700 1.618 29.129 1.00 44.81 20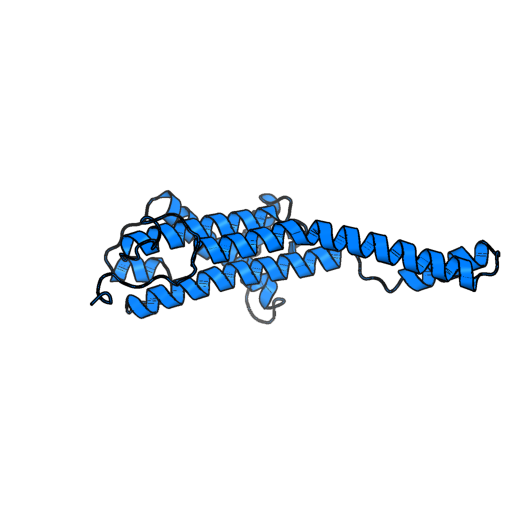5 LYS A CA 1
ATOM 1643 C C . LYS A 1 205 ? 4.059 2.464 30.360 1.00 44.81 205 LYS A C 1
ATOM 1645 O O . LYS A 1 205 ? 5.173 2.403 30.869 1.00 44.81 205 LYS A O 1
ATOM 1650 N N . LYS A 1 206 ? 3.101 3.259 30.850 1.00 44.78 206 LYS A N 1
ATOM 1651 C CA . LYS A 1 206 ? 3.253 4.131 32.033 1.00 44.78 206 LYS A CA 1
ATOM 1652 C C . LYS A 1 206 ? 3.594 3.356 33.321 1.00 44.78 206 LYS A C 1
ATOM 1654 O O . LYS A 1 206 ? 4.167 3.949 34.223 1.00 44.78 206 LYS A O 1
ATOM 1659 N N . ASP A 1 207 ? 3.278 2.064 33.373 1.00 44.81 207 ASP A N 1
ATOM 1660 C CA . ASP A 1 207 ? 3.440 1.222 34.566 1.00 44.81 207 ASP A CA 1
ATOM 1661 C C . ASP A 1 207 ? 4.818 0.532 34.648 1.00 44.81 207 ASP A C 1
ATOM 1663 O O . ASP A 1 207 ? 5.112 -0.116 35.644 1.00 44.81 207 ASP A O 1
ATOM 1667 N N . ASP A 1 208 ? 5.672 0.694 33.630 1.00 46.38 208 ASP A N 1
ATOM 1668 C CA . ASP A 1 208 ? 7.016 0.092 33.576 1.00 46.38 208 ASP A CA 1
ATOM 1669 C C . ASP A 1 208 ? 8.132 1.103 33.919 1.00 46.38 208 ASP A C 1
ATOM 1671 O O . ASP A 1 208 ? 9.298 0.911 33.566 1.00 46.38 208 ASP A O 1
ATOM 1675 N N . VAL A 1 209 ? 7.785 2.225 34.555 1.00 39.84 209 VAL A N 1
ATOM 1676 C CA . VAL A 1 209 ? 8.751 3.211 35.058 1.00 39.84 209 VAL A CA 1
ATOM 1677 C C . VAL A 1 209 ? 8.805 3.067 36.577 1.00 39.84 209 VAL A C 1
ATOM 1679 O O . VAL A 1 209 ? 7.904 3.542 37.263 1.00 39.84 209 VAL A O 1
ATOM 1682 N N . ILE A 1 210 ? 9.835 2.369 37.068 1.00 37.78 210 ILE A N 1
ATOM 1683 C CA . ILE A 1 210 ? 10.267 2.438 38.475 1.00 37.78 210 ILE A CA 1
ATOM 1684 C C . ILE A 1 210 ? 10.931 3.796 38.699 1.00 37.78 210 ILE A C 1
ATOM 1686 O O . ILE A 1 210 ? 11.769 4.173 37.845 1.00 37.78 210 ILE A O 1
#

Secondary structure (DSSP, 8-state):
-HHHHHHHHHHHHHHHHHHHHHHHHHHHHHHHHHHHHHTTT-HHHHHHHHHHHHTTSPPHHHHHHHHHHHHHHHHHHHHHHHHHHHHHHHTS-SSHHHHHHHHTPPPPHHHHHHHHHIIIIIHHHHHHHHHTTSSS---HHHHHHHHHH-TTEEE-SS-EEE--SHHHHHHHHHHHHHHHHHHHHTT------SSS---------GGG--

Radius of gyration: 23.05 Å; chains: 1; bounding box: 52×39×76 Å

Sequence (210 aa):
MIKRKAQILEKLICQYPKLLEDWNKDLFAQLKNEAIQEACGDKEVEESIFSEKTKTLDDEEDLKNIFYQSMLLMVVAYYESVVTLFAKHANSGEIIKAICSKKNIELSKESLDDVEYIDEEVNALRNNVCHNNSGTPRKTDVLQRISNNSKDIHFNGDMISITGPNYILSVLEKETKILLELADKLGYKNKLYSNGLLKNIPYVKKDDVI

pLDDT: mean 84.96, std 16.68, range [30.17, 98.12]

Foldseek 3Di:
DLVVLLVVLVCLQVCVVVVLVVVVVVVLVVLLVVLCVVCVPPPVSSVVSSVVVCVPDDDPQVVLQVVQLVSLLVLVVSLLVLLVVLCVVLVFDSALVGSCVSLVNDDDPLLVVLSCCCVPQSVLVNCCSPPLPPPDDHPQVSLVVVCVVDPQWDDPPRDIGGNHRPVSSVNNVSSSVNSVRVCVRVQFDPPDDDDDDDDDDDTDHPVPDD